Protein 4PK9 (pdb70)

Radius of gyration: 19.63 Å; Cα contacts (8 Å, |Δi|>4): 724; chains: 1; bounding box: 48×49×53 Å

Solvent-accessible surface area: 16557 Å² total; per-residue (Å²): 161,45,13,74,20,0,0,0,0,0,0,7,10,12,3,0,24,2,0,0,0,0,12,1,0,70,37,0,4,24,31,0,42,129,79,36,142,71,94,68,1,38,0,11,41,6,3,26,0,0,0,0,0,7,8,1,0,7,2,0,0,11,2,0,3,15,60,185,118,103,72,6,72,4,6,1,141,90,4,17,58,14,7,47,105,23,0,55,80,12,20,100,83,46,66,133,166,151,63,33,105,5,82,5,138,61,2,30,103,5,2,76,130,62,4,32,119,23,66,0,100,74,6,60,12,12,0,1,0,0,0,34,2,98,132,66,114,130,77,20,43,0,3,67,44,79,24,89,130,30,50,26,27,25,1,50,2,29,14,1,0,10,0,0,6,0,5,35,71,20,6,40,72,28,126,15,64,8,93,32,97,119,52,82,122,85,69,2,30,0,5,5,0,19,60,12,108,25,4,2,0,0,63,37,0,3,46,17,0,18,163,23,0,88,174,47,111,58,16,32,13,0,123,106,110,41,18,115,50,0,3,0,0,0,0,1,4,7,15,40,83,59,147,120,66,62,91,54,95,189,85,16,87,122,39,90,85,113,69,97,67,115,12,74,29,57,74,69,45,28,47,10,7,127,87,11,43,137,104,0,28,73,32,0,86,82,54,140,15,121,113,25,22,17,27,1,29,6,91,52,4,77,41,68,5,13,70,22,14,34,9,56,100,70,1,1,95,84,0,33,95,26,0,96,80,1,15,133,70,74,39,60,172,156,57,116,63,26,15,34,80,12,0,94,140,6,0,106,43,0,2,37,11,89,117,88,98,92,156

Nearest PDB structures (foldseek):
  4pka-assembly1_X  TM=1.002E+00  e=5.968E-61  Solanum cardiophyllum
  1oxw-assembly1_B  TM=9.969E-01  e=6.630E-61  Solanum cardiophyllum
  4kyi-assembly2_C  TM=3.422E-01  e=2.102E-05  Legionella pneumophila subsp. pneumophila str. Philadelphia 1
  5f23-assembly1_A-2  TM=4.004E-01  e=6.472E+00  Pseudomonas aeruginosa PAO1

Secondary structure (DSSP, 8-state):
--TT-EEEEEE---GGGGHHHHHHHHHHHHHHHHHTT-TT--GGGT-SEEEE-THHHHHHHHHHSB-TTSSBSS-GGGHHHHHHHHHHHHT-----SSS-SS-SHHHHHHHHHHHTT-BGGG-SSEEEEEEEETTTTEEEEE-STTTTT-GGG--BHHHHHHHHH--TTTS--EEEEEE-TTS-EEEEEEEEGGGGT-SS-HHHHHHHHHHHTTT-GGGGGGTTS-GGGEEEEEE-------GGG---HHHHTT--HHHHHHHHHHHHHHHHHHHHHHHHHHHHHHTT-GGGEEEE--S---GGGG-TT---HHHHHHHHHHHHHHHHSEEETTEEEEHHHHHHHHHHHHHHHHHHHH-

Foldseek 3Di:
DLQLFAEEEFEFAFALLSLQVLLVLLLLQVLLCVVVVHVLRAPLLQHQEQEYFAVSLLVLLQRFQQDPVLHRLDHSVCSLVCCLVQLCVQLPAPPDPDFARGARPSVLVVLCVSRPQDWQLSTSHWYWYWWAFPVVRGIDIATNVCCVVWVQSRHGSSQSNSQQNQAGNHYAWDWDWGATPVGDIDIGGTHHRVVNLPSFCQVVRVVVLQVCCVPPVSSVVCPVNLCLSYAYETEYSAAADDPVPDDDPVVCVPDDPVVCVVCVSNVSSVVSLVVVVVVVCVSCVVNVNNLSYQYQYHYHDDDPLSHSRPSDSVNSVVSSVSSVVSQCPASDPVGNQGVVNSSSVSSVSSSVNSVVNVD

InterPro domains:
  IPR002641 Patatin-like phospholipase domain [PF01734] (32-219)
  IPR002641 Patatin-like phospholipase domain [PS51635] (32-229)
  IPR016035 Acyl transferase/acyl hydrolase/lysophospholipase [SSF52151] (25-381)

Organism: Solanum cardiophyllum (NCBI:txid160510)

CATH classification: 3.40.1090.10

B-factor: mean 28.92, std 11.82, range [8.72, 113.65]

Structure (mmCIF, N/CA/C/O backbone):
data_4PK9
#
_entry.id   4PK9
#
_cell.length_a   53.316
_cell.length_b   53.316
_cell.length_c   244.947
_cell.angle_alpha   90.00
_cell.angle_beta   90.00
_cell.angle_gamma   90.00
#
_symmetry.space_group_name_H-M   'P 43 21 2'
#
loop_
_entity.id
_entity.type
_entity.pdbx_description
1 polymer Patatin-17
2 water water
#
loop_
_atom_site.group_PDB
_atom_site.id
_atom_site.type_symbol
_atom_site.label_atom_id
_atom_site.label_alt_id
_atom_site.label_comp_id
_atom_site.label_asym_id
_atom_site.label_entity_id
_atom_site.label_seq_id
_atom_site.pdbx_PDB_ins_code
_atom_site.Cartn_x
_atom_site.Cartn_y
_atom_site.Cartn_z
_atom_site.occupancy
_atom_site.B_iso_or_equiv
_atom_site.auth_seq_id
_atom_site.auth_comp_id
_atom_site.auth_asym_id
_atom_site.auth_atom_id
_atom_site.pdbx_PDB_model_num
ATOM 1 N N . GLN A 1 11 ? -38.442 2.193 -11.535 1.00 37.56 24 GLN A N 1
ATOM 2 C CA . GLN A 1 11 ? -38.282 2.290 -12.981 1.00 37.34 24 GLN A CA 1
ATOM 3 C C . GLN A 1 11 ? -37.144 3.240 -13.330 1.00 39.71 24 GLN A C 1
ATOM 4 O O . GLN A 1 11 ? -37.194 4.440 -13.014 1.00 38.77 24 GLN A O 1
ATOM 10 N N . LEU A 1 12 ? -36.134 2.695 -14.015 1.00 35.26 25 LEU A N 1
ATOM 11 C CA . LEU A 1 12 ? -34.966 3.444 -14.483 1.00 34.17 25 LEU A CA 1
ATOM 12 C C . LEU A 1 12 ? -35.384 4.499 -15.500 1.00 33.89 25 LEU A C 1
ATOM 13 O O . LEU A 1 12 ? -34.889 5.624 -15.452 1.00 31.37 25 LEU A O 1
ATOM 18 N N . GLY A 1 13 ? -36.280 4.109 -16.412 1.00 29.86 26 GLY A N 1
ATOM 19 C CA . GLY A 1 13 ? -36.782 4.941 -17.503 1.00 29.50 26 GLY A CA 1
ATOM 20 C C . GLY A 1 13 ? -37.281 6.315 -17.104 1.00 33.27 26 GLY A C 1
ATOM 21 O O . GLY A 1 13 ? -36.980 7.304 -17.780 1.00 32.27 26 GLY A O 1
ATOM 22 N N . GLU A 1 14 ? -38.022 6.390 -15.987 1.00 29.51 27 GLU A N 1
ATOM 23 C CA . GLU A 1 14 ? -38.586 7.653 -15.502 1.00 29.43 27 GLU A CA 1
ATOM 24 C C . GLU A 1 14 ? -37.587 8.491 -14.663 1.00 30.50 27 GLU A C 1
ATOM 25 O O . GLU A 1 14 ? -37.917 9.623 -14.302 1.00 29.91 27 GLU A O 1
ATOM 31 N N . MET A 1 15 ? -36.374 7.970 -14.385 1.00 24.83 28 MET A N 1
ATOM 32 C CA . MET A 1 15 ? -35.387 8.709 -13.586 1.00 24.10 28 MET A CA 1
ATOM 33 C C . MET A 1 15 ? -34.920 10.014 -14.272 1.00 24.81 28 MET A C 1
ATOM 34 O O . MET A 1 15 ? -34.898 10.093 -15.496 1.00 22.58 28 MET A O 1
ATOM 39 N N . VAL A 1 16 ? -34.619 11.049 -13.467 1.00 20.21 29 VAL A N 1
ATOM 40 C CA . VAL A 1 16 ? -34.135 12.346 -13.948 1.00 19.55 29 VAL A CA 1
ATOM 41 C C . VAL A 1 16 ? -32.589 12.361 -13.778 1.00 23.00 29 VAL A C 1
ATOM 42 O O . VAL A 1 16 ? -32.083 11.905 -12.758 1.00 23.26 29 VAL A O 1
ATOM 46 N N . THR A 1 17 ? -31.853 12.844 -14.788 1.00 18.29 30 THR A N 1
ATOM 47 C CA . THR A 1 17 ? -30.387 12.853 -14.733 1.00 17.26 30 THR A CA 1
ATOM 48 C C . THR A 1 17 ? -29.872 14.293 -14.698 1.00 20.45 30 THR A C 1
ATOM 49 O O . THR A 1 17 ? -30.273 15.123 -15.512 1.00 19.16 30 THR A O 1
ATOM 53 N N . VAL A 1 18 ? -28.969 14.568 -13.770 1.00 18.06 31 VAL A N 1
ATOM 54 C CA . VAL A 1 18 ? -28.419 15.906 -13.553 1.00 18.26 31 VAL A CA 1
ATOM 55 C C . VAL A 1 18 ? -26.896 15.822 -13.410 1.00 21.08 31 VAL A C 1
ATOM 56 O O . VAL A 1 18 ? -26.390 14.962 -12.680 1.00 19.82 31 VAL A O 1
ATOM 60 N N . LEU A 1 19 ? -26.189 16.700 -14.139 1.00 16.01 32 LEU A N 1
ATOM 61 C CA . LEU A 1 19 ? -24.742 16.873 -14.055 1.00 16.53 32 LEU A CA 1
ATOM 62 C C . LEU A 1 19 ? -24.492 18.267 -13.505 1.00 20.94 32 LEU A C 1
ATOM 63 O O . LEU A 1 19 ? -25.150 19.204 -13.948 1.00 20.19 32 LEU A O 1
ATOM 68 N N . SER A 1 20 ? -23.554 18.408 -12.551 1.00 18.24 33 SER A N 1
ATOM 69 C CA . SER A 1 20 ? -23.215 19.708 -11.970 1.00 17.93 33 SER A CA 1
ATOM 70 C C . SER A 1 20 ? -21.712 19.820 -11.832 1.00 20.21 33 SER A C 1
ATOM 71 O O . SER A 1 20 ? -21.058 18.880 -11.365 1.00 19.82 33 SER A O 1
ATOM 74 N N . ILE A 1 21 ? -21.153 20.961 -12.255 1.00 16.29 34 ILE A N 1
ATOM 75 C CA . ILE A 1 21 ? -19.694 21.148 -12.250 1.00 16.19 34 ILE A CA 1
ATOM 76 C C . ILE A 1 21 ? -19.334 22.401 -11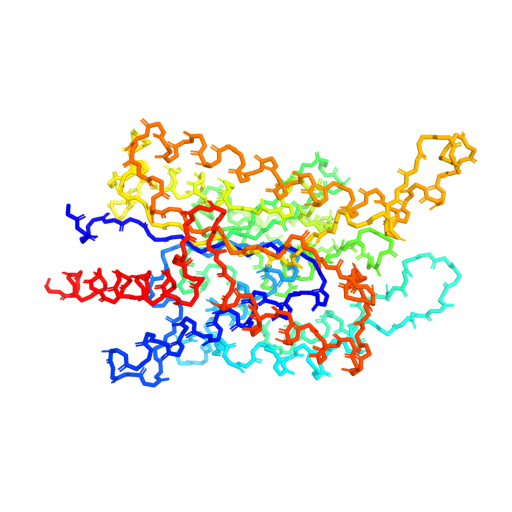.457 1.00 19.78 34 ILE A C 1
ATOM 77 O O . ILE A 1 21 ? -19.823 23.498 -11.746 1.00 18.28 34 ILE A O 1
ATOM 82 N N . ASP A 1 22 ? -18.467 22.230 -10.447 1.00 18.18 35 ASP A N 1
ATOM 83 C CA . ASP A 1 22 ? -18.002 23.322 -9.602 1.00 17.63 35 ASP A CA 1
ATOM 84 C C . ASP A 1 22 ? -17.153 24.359 -10.371 1.00 23.27 35 ASP A C 1
ATOM 85 O O . ASP A 1 22 ? -16.600 24.053 -11.435 1.00 22.38 35 ASP A O 1
ATOM 90 N N . GLY A 1 23 ? -17.043 25.557 -9.788 1.00 20.73 36 GLY A N 1
ATOM 91 C CA . GLY A 1 23 ? -16.167 26.628 -10.245 1.00 21.07 36 GLY A CA 1
ATOM 92 C C . GLY A 1 23 ? -14.763 26.348 -9.736 1.00 25.88 36 GLY A C 1
ATOM 93 O O . GLY A 1 23 ? -14.564 25.390 -8.979 1.00 23.60 36 GLY A O 1
ATOM 94 N N . GLY A 1 24 ? -13.778 27.136 -10.170 1.00 24.98 37 GLY A N 1
ATOM 95 C CA . GLY A 1 24 ? -12.395 26.937 -9.714 1.00 24.68 37 GLY A CA 1
ATOM 96 C C . GLY A 1 24 ? -11.274 27.304 -10.666 1.00 27.15 37 GLY A C 1
ATOM 97 O O . GLY A 1 24 ? -10.150 26.805 -10.519 1.00 25.99 37 GLY A O 1
ATOM 98 N N . GLY A 1 25 ? -11.573 28.188 -11.622 1.00 22.51 38 GLY A N 1
ATOM 99 C CA . GLY A 1 25 ? -10.613 28.687 -12.595 1.00 21.22 38 GLY A CA 1
ATOM 100 C C . GLY A 1 25 ? -9.964 27.598 -13.418 1.00 23.29 38 GLY A C 1
ATOM 101 O O . GLY A 1 25 ? -10.649 26.713 -13.940 1.00 21.28 38 GLY A O 1
ATOM 102 N N . ILE A 1 26 ? -8.618 27.601 -13.456 1.00 20.14 39 ILE A N 1
ATOM 103 C CA . ILE A 1 26 ? -7.838 26.637 -14.235 1.00 19.90 39 ILE A CA 1
ATOM 104 C C . ILE A 1 26 ? -8.017 25.207 -13.708 1.00 21.71 39 ILE A C 1
ATOM 105 O O . ILE A 1 26 ? -7.797 24.264 -14.471 1.00 20.03 39 ILE A O 1
ATOM 110 N N . ARG A 1 27 ? -8.432 25.041 -12.420 1.00 18.43 40 ARG A N 1
ATOM 111 C CA . ARG A 1 27 ? -8.669 23.716 -11.813 1.00 17.92 40 ARG A CA 1
ATOM 112 C C . ARG A 1 27 ? -9.864 23.002 -12.466 1.00 22.07 40 ARG A C 1
ATOM 113 O O . ARG A 1 27 ? -10.105 21.823 -12.182 1.00 20.58 40 ARG A O 1
ATOM 121 N N . GLY A 1 28 ? -10.541 23.697 -13.383 1.00 18.58 41 GLY A N 1
ATOM 122 C CA . GLY A 1 28 ? -11.597 23.125 -14.212 1.00 18.55 41 GLY A CA 1
ATOM 123 C C . GLY A 1 28 ? -11.052 21.969 -15.049 1.00 23.17 41 GLY A C 1
ATOM 124 O O . GLY A 1 28 ? -11.819 21.189 -15.612 1.00 23.04 41 GLY A O 1
ATOM 125 N N . ILE A 1 29 ? -9.706 21.819 -15.099 1.00 19.06 42 ILE A N 1
ATOM 126 C CA . ILE A 1 29 ? -9.036 20.691 -15.772 1.00 17.16 42 ILE A CA 1
ATOM 127 C C . ILE A 1 29 ? -9.421 19.373 -15.058 1.00 22.11 42 ILE A C 1
ATOM 128 O O . ILE A 1 29 ? -9.578 18.342 -15.719 1.00 22.07 42 ILE A O 1
ATOM 133 N N . ILE A 1 30 ? -9.572 19.413 -13.713 1.00 18.21 43 ILE A N 1
ATOM 134 C CA . ILE A 1 30 ? -9.903 18.210 -12.926 1.00 17.74 43 ILE A CA 1
ATOM 135 C C . ILE A 1 30 ? -11.296 17.645 -13.347 1.00 20.97 43 ILE A C 1
ATOM 136 O O . ILE A 1 30 ? -11.333 16.495 -13.798 1.00 20.62 43 ILE A O 1
ATOM 141 N N . PRO A 1 31 ? -12.428 18.397 -13.261 1.00 17.67 44 PRO A N 1
ATOM 142 C CA . PRO A 1 31 ? -13.712 17.809 -13.687 1.00 17.12 44 PRO A CA 1
ATOM 143 C C . PRO A 1 31 ? -13.748 17.511 -15.184 1.00 22.25 44 PRO A C 1
ATOM 144 O O . PRO A 1 31 ? -14.401 16.547 -15.573 1.00 22.29 44 PRO A O 1
ATOM 148 N N . ALA A 1 32 ? -13.009 18.280 -16.023 1.00 20.05 45 ALA A N 1
ATOM 149 C CA . ALA A 1 32 ? -12.953 17.997 -17.470 1.00 18.91 45 ALA A CA 1
ATOM 150 C C . ALA A 1 32 ? -12.298 16.637 -17.734 1.00 20.64 45 ALA A C 1
ATOM 151 O O . ALA A 1 32 ? -12.737 15.932 -18.637 1.00 20.39 45 ALA A O 1
ATOM 153 N N . THR A 1 33 ? -11.260 16.262 -16.941 1.00 18.49 46 THR A N 1
ATOM 154 C CA . THR A 1 33 ? -10.573 14.949 -17.036 1.00 18.57 46 THR A CA 1
ATOM 155 C C . THR A 1 33 ? -11.571 13.838 -16.667 1.00 21.82 46 THR A C 1
ATOM 156 O O . THR A 1 33 ? -11.618 12.805 -17.346 1.00 21.89 46 THR A O 1
ATOM 160 N N . ILE A 1 34 ? -12.411 14.081 -15.631 1.00 18.43 47 ILE A N 1
ATOM 161 C CA . ILE A 1 34 ? -13.430 13.128 -15.181 1.00 17.88 47 ILE A CA 1
ATOM 162 C C . ILE A 1 34 ? -14.478 12.932 -16.282 1.00 21.68 47 ILE A C 1
ATOM 163 O O . ILE A 1 34 ? -14.889 11.803 -16.537 1.00 21.92 47 ILE A O 1
ATOM 168 N N . LEU A 1 35 ? -14.925 14.044 -16.900 1.00 17.99 48 LEU A N 1
ATOM 169 C CA . LEU A 1 35 ? -15.939 14.053 -17.960 1.00 18.17 48 LEU A CA 1
ATOM 170 C C . LEU A 1 35 ? -15.398 13.443 -19.235 1.00 21.38 48 LEU A C 1
ATOM 171 O O . LEU A 1 35 ? -16.152 12.778 -19.947 1.00 20.36 48 LEU A O 1
ATOM 176 N N . GLU A 1 36 ? -14.076 13.582 -19.491 1.00 18.55 49 GLU A N 1
ATOM 177 C CA . GLU A 1 36 ? -13.438 12.899 -20.626 1.00 19.11 49 GLU A CA 1
ATOM 178 C C . GLU A 1 36 ? -13.571 11.380 -20.410 1.00 22.51 49 GLU A C 1
ATOM 179 O O . GLU A 1 36 ? -13.964 10.654 -21.322 1.00 21.24 49 GLU A O 1
ATOM 185 N N . PHE A 1 37 ? -13.288 10.912 -19.176 1.00 17.79 50 PHE A N 1
ATOM 186 C CA . PHE A 1 37 ? -13.392 9.489 -18.876 1.00 18.64 50 PHE A CA 1
ATOM 187 C C . PHE A 1 37 ? -14.860 8.995 -19.026 1.00 22.28 50 PHE A C 1
ATOM 188 O O . PHE A 1 37 ? -15.102 7.985 -19.691 1.00 21.73 50 PHE A O 1
ATOM 196 N N . LEU A 1 38 ? -15.823 9.717 -18.425 1.00 17.87 51 LEU A N 1
ATOM 197 C CA . LEU A 1 38 ? -17.240 9.342 -18.473 1.00 17.61 51 LEU A CA 1
ATOM 198 C C . LEU A 1 38 ? -17.777 9.297 -19.912 1.00 22.68 51 LEU A C 1
ATOM 199 O O . LEU A 1 38 ? -18.434 8.319 -20.274 1.00 23.24 51 LEU A O 1
ATOM 204 N N . GLU A 1 39 ? -17.517 10.348 -20.719 1.00 20.66 52 GLU A N 1
ATOM 205 C CA . GLU A 1 39 ? -18.007 10.419 -22.105 1.00 20.12 52 GLU A CA 1
ATOM 206 C C . GLU A 1 39 ? -17.380 9.323 -22.954 1.00 24.40 52 GLU A C 1
ATOM 207 O O . GLU A 1 39 ? -18.070 8.763 -23.807 1.00 24.66 52 GLU A O 1
ATOM 213 N N . GLY A 1 40 ? -16.113 8.999 -22.688 1.00 21.12 53 GLY A N 1
ATOM 214 C CA . GLY A 1 40 ? -15.420 7.896 -23.358 1.00 20.94 53 GLY A CA 1
ATOM 215 C C . GLY A 1 40 ? -16.104 6.573 -23.053 1.00 23.98 53 GLY A C 1
ATOM 216 O O . GLY A 1 40 ? -16.285 5.749 -23.944 1.00 23.56 53 GLY A O 1
ATOM 217 N N . GLN A 1 41 ? -16.506 6.358 -21.794 1.00 21.20 54 GLN A N 1
ATOM 218 C CA . GLN A 1 41 ? -17.223 5.129 -21.382 1.00 20.16 54 GLN A CA 1
ATOM 219 C C . GLN A 1 41 ? -18.575 4.997 -22.127 1.00 22.86 54 GLN A C 1
ATOM 220 O O . GLN A 1 41 ? -18.909 3.928 -22.656 1.00 21.19 54 GLN A O 1
ATOM 226 N N . LEU A 1 42 ? -19.320 6.093 -22.207 1.00 18.24 55 LEU A N 1
ATOM 227 C CA . LEU A 1 42 ? -20.617 6.123 -22.902 1.00 17.60 55 LEU A CA 1
ATOM 228 C C . LEU A 1 42 ? -20.433 5.846 -24.397 1.00 21.65 55 LEU A C 1
ATOM 229 O O . LEU A 1 42 ? -21.164 5.038 -24.961 1.00 22.14 55 LEU A O 1
ATOM 234 N N . GLN A 1 43 ? -19.405 6.448 -25.018 1.00 18.54 56 GLN A N 1
ATOM 235 C CA . GLN A 1 43 ? -19.113 6.208 -26.440 1.00 17.68 56 GLN A CA 1
ATOM 236 C C . GLN A 1 43 ? -18.815 4.732 -26.686 1.00 24.02 56 GLN A C 1
ATOM 237 O O . GLN A 1 43 ? -19.295 4.172 -27.673 1.00 24.19 56 GLN A O 1
ATOM 243 N N . GLU A 1 44 ? -18.028 4.104 -25.789 1.00 22.13 57 GLU A N 1
ATOM 244 C CA . GLU A 1 44 ? -17.635 2.685 -25.900 1.00 23.40 57 GLU A CA 1
ATOM 245 C C . GLU A 1 44 ? -18.825 1.742 -25.746 1.00 27.66 57 GLU A C 1
ATOM 246 O O . GLU A 1 44 ? -18.984 0.813 -26.545 1.00 27.30 57 GLU A O 1
ATOM 252 N N . MET A 1 45 ? -19.622 1.941 -24.682 1.00 24.41 58 MET A N 1
ATOM 253 C CA . MET A 1 45 ? -20.784 1.105 -24.363 1.00 26.03 58 MET A CA 1
ATOM 254 C C . MET A 1 45 ? -21.881 1.156 -25.414 1.00 27.54 58 MET A C 1
ATOM 255 O O . MET A 1 45 ? -22.527 0.145 -25.640 1.00 27.25 58 MET A O 1
ATOM 260 N N . ASP A 1 46 ? -22.157 2.348 -25.974 1.00 22.51 59 ASP A N 1
ATOM 261 C CA . ASP A 1 46 ? -23.251 2.552 -26.924 1.00 21.73 59 ASP A CA 1
ATOM 262 C C . ASP A 1 46 ? -22.819 2.464 -28.377 1.00 25.84 59 ASP A C 1
ATOM 263 O O . ASP A 1 46 ? -23.642 2.728 -29.259 1.00 25.95 59 ASP A O 1
ATOM 268 N N . ASN A 1 47 ? -21.545 2.085 -28.641 1.00 22.68 60 ASN A N 1
ATOM 269 C CA . ASN A 1 47 ? -21.022 1.928 -30.011 1.00 23.18 60 ASN A CA 1
ATOM 270 C C . ASN A 1 47 ? -21.332 3.170 -30.852 1.00 26.01 60 ASN A C 1
ATOM 271 O O . ASN A 1 47 ? -21.832 3.079 -31.978 1.00 25.43 60 ASN A O 1
ATOM 276 N N . ASN A 1 48 ? -21.062 4.332 -30.270 1.00 21.43 61 ASN A N 1
ATOM 277 C CA . ASN A 1 48 ? -21.313 5.609 -30.906 1.00 21.61 61 ASN A CA 1
ATOM 278 C C . ASN A 1 48 ? -20.194 6.572 -30.509 1.00 25.60 61 ASN A C 1
ATOM 279 O O . ASN A 1 48 ? -20.214 7.116 -29.409 1.00 23.48 61 ASN A O 1
ATOM 284 N N . ALA A 1 49 ? -19.212 6.772 -31.403 1.00 22.54 62 ALA A N 1
ATOM 285 C CA . ALA A 1 49 ? -18.075 7.663 -31.141 1.00 22.84 62 ALA A CA 1
ATOM 286 C C . ALA A 1 49 ? -18.521 9.137 -31.031 1.00 28.36 62 ALA A C 1
ATOM 287 O O . ALA A 1 49 ? -17.780 9.959 -30.488 1.00 28.42 62 ALA A O 1
ATOM 289 N N . ASP A 1 50 ? -19.748 9.450 -31.504 1.00 24.75 63 ASP A N 1
ATOM 290 C CA . ASP A 1 50 ? -20.311 10.798 -31.447 1.00 24.45 63 ASP A CA 1
ATOM 291 C C . ASP A 1 50 ? -21.192 10.996 -30.199 1.00 28.05 63 ASP A C 1
ATOM 292 O O . ASP A 1 50 ? -21.742 12.083 -30.030 1.00 28.69 63 ASP A O 1
ATOM 297 N N . ALA A 1 51 ? -21.319 9.975 -29.329 1.00 22.13 64 ALA A N 1
ATOM 298 C CA . ALA A 1 51 ? -22.111 10.108 -28.097 1.00 22.04 64 ALA A CA 1
ATOM 299 C C . ALA A 1 51 ? -21.557 11.239 -27.237 1.00 24.27 64 ALA A C 1
ATOM 300 O O . ALA A 1 51 ? -20.337 11.390 -27.101 1.00 23.61 64 ALA A O 1
ATOM 302 N N . ARG A 1 52 ? -22.463 12.069 -26.716 1.00 19.25 65 ARG A N 1
ATOM 303 C CA . ARG A 1 52 ? -22.107 13.231 -25.912 1.00 18.08 65 ARG A CA 1
ATOM 304 C C . ARG A 1 52 ? -22.870 13.256 -24.602 1.00 21.33 65 ARG A C 1
ATOM 305 O O . ARG A 1 52 ? -24.013 12.806 -24.541 1.00 20.48 65 ARG A O 1
ATOM 313 N N . LEU A 1 53 ? -22.270 13.857 -23.572 1.00 17.29 66 LEU A N 1
ATOM 314 C CA . LEU A 1 53 ? -22.861 14.014 -22.242 1.00 17.14 66 LEU A CA 1
ATOM 315 C C . LEU A 1 53 ? -24.288 14.596 -22.305 1.00 21.20 66 LEU A C 1
ATOM 316 O O . LEU A 1 53 ? -25.183 14.111 -21.610 1.00 20.59 66 LEU A O 1
ATOM 321 N N . ALA A 1 54 ? -24.518 15.578 -23.204 1.00 20.04 67 ALA A N 1
ATOM 322 C CA . ALA A 1 54 ? -25.828 16.227 -23.387 1.00 20.69 67 ALA A CA 1
ATOM 323 C C . ALA A 1 54 ? -26.895 15.239 -23.937 1.00 24.89 67 ALA A C 1
ATOM 324 O O . ALA A 1 54 ? -28.093 15.510 -23.830 1.00 25.99 67 ALA A O 1
ATOM 326 N N . ASP A 1 55 ? -26.479 14.092 -24.479 1.00 19.68 68 ASP A N 1
ATOM 327 C CA . ASP A 1 55 ? -27.457 13.104 -24.957 1.00 20.07 68 ASP A CA 1
ATOM 328 C C . ASP A 1 55 ? -28.027 12.272 -23.806 1.00 22.33 68 ASP A C 1
ATOM 329 O O . ASP A 1 55 ? -29.010 11.576 -24.010 1.00 21.27 68 ASP A O 1
ATOM 334 N N . TYR A 1 56 ? -27.384 12.318 -22.621 1.00 18.02 69 TYR A N 1
ATOM 335 C CA . TYR A 1 56 ? -27.731 11.498 -21.465 1.00 17.31 69 TYR A CA 1
ATOM 336 C C . TYR A 1 56 ? -28.197 12.282 -20.259 1.00 20.66 69 TYR A C 1
ATOM 337 O O . TYR A 1 56 ? -28.854 11.688 -19.401 1.00 18.61 69 TYR A O 1
ATOM 346 N N . PHE A 1 57 ? -27.813 13.581 -20.145 1.00 17.44 70 PHE A N 1
ATOM 347 C CA . PHE A 1 57 ? -28.178 14.396 -18.979 1.00 16.54 70 PHE A CA 1
ATOM 348 C C . PHE A 1 57 ? -29.312 15.377 -19.299 1.00 20.09 70 PHE A C 1
ATOM 349 O O . PHE A 1 57 ? -29.205 16.147 -20.246 1.00 18.56 70 PHE A O 1
ATOM 357 N N . ASP A 1 58 ? -30.383 15.351 -18.492 1.00 19.09 71 ASP A N 1
ATOM 358 C CA . ASP A 1 58 ? -31.545 16.255 -18.620 1.00 18.86 71 ASP A CA 1
ATOM 359 C C . ASP A 1 58 ? -31.203 17.661 -18.206 1.00 21.18 71 ASP A C 1
ATOM 360 O O . ASP A 1 58 ? -31.779 18.599 -18.741 1.00 20.39 71 ASP A O 1
ATOM 365 N N . VAL A 1 59 ? -30.320 17.800 -17.196 1.00 16.34 72 VAL A N 1
ATOM 366 C CA . VAL A 1 59 ? -29.871 19.076 -16.644 1.00 16.65 72 VAL A CA 1
ATOM 367 C C . VAL A 1 59 ? -28.343 19.091 -16.553 1.00 20.85 72 VAL A C 1
ATOM 368 O O . VAL A 1 59 ? -27.762 18.131 -16.039 1.00 21.06 72 VAL A O 1
ATOM 372 N N . ILE A 1 60 ? -27.702 20.196 -16.982 1.00 17.56 73 ILE A N 1
ATOM 373 C CA . ILE A 1 60 ? -26.246 20.390 -16.814 1.00 16.85 73 ILE A CA 1
ATOM 374 C C . ILE A 1 60 ? -26.065 21.734 -16.139 1.00 20.94 73 ILE A C 1
ATOM 375 O O . ILE A 1 60 ? -26.420 22.744 -16.732 1.00 19.34 73 ILE A O 1
ATOM 380 N N . GLY A 1 61 ? -25.535 21.735 -14.913 1.00 18.68 74 GLY A N 1
ATOM 381 C CA . GLY A 1 61 ? -25.295 22.965 -14.162 1.00 18.28 74 GLY A CA 1
ATOM 382 C C . GLY A 1 61 ? -23.821 23.240 -13.953 1.00 21.18 74 GLY A C 1
ATOM 383 O O . GLY A 1 61 ? -23.024 22.314 -13.834 1.00 19.16 74 GLY A O 1
ATOM 384 N N . GLY A 1 62 ? -23.460 24.514 -13.900 1.00 19.73 75 GLY A N 1
ATOM 385 C CA . GLY A 1 62 ? -22.072 24.902 -13.714 1.00 19.48 75 GLY A CA 1
ATOM 386 C C . GLY A 1 62 ? -21.922 26.334 -13.266 1.00 22.81 75 GLY A C 1
ATOM 387 O O . GLY A 1 62 ? -22.741 27.194 -13.607 1.00 21.78 75 GLY A O 1
ATOM 388 N N . THR A 1 63 ? -20.881 26.583 -12.472 1.00 18.54 76 THR A N 1
ATOM 389 C CA . THR A 1 63 ? -20.541 27.923 -11.991 1.00 17.96 76 THR A CA 1
ATOM 390 C C . THR A 1 63 ? -19.120 28.194 -12.453 1.00 22.25 76 THR A C 1
ATOM 391 O O . THR A 1 63 ? -18.275 27.293 -12.357 1.00 19.91 76 THR A O 1
ATOM 395 N N . SER A 1 64 ? -18.846 29.427 -12.937 1.00 19.88 77 SER A N 1
ATOM 396 C CA . SER A 1 64 ? -17.509 29.860 -13.356 1.00 19.70 77 SER A CA 1
ATOM 397 C C . SER A 1 64 ? -16.974 28.903 -14.423 1.00 22.34 77 SER A C 1
ATOM 398 O O . SER A 1 64 ? -17.697 28.677 -15.393 1.00 20.36 77 SER A O 1
ATOM 401 N N . THR A 1 65 ? -15.753 28.324 -14.276 1.00 21.60 78 THR A N 1
ATOM 402 C CA . THR A 1 65 ? -15.239 27.419 -15.318 1.00 21.50 78 THR A CA 1
ATOM 403 C C . THR A 1 65 ? -16.137 26.200 -15.531 1.00 23.19 78 THR A C 1
ATOM 404 O O . THR A 1 65 ? -16.163 25.680 -16.652 1.00 22.78 78 THR A O 1
ATOM 408 N N . GLY A 1 66 ? -16.902 25.813 -14.507 1.00 19.61 79 GLY A N 1
ATOM 409 C CA . GLY A 1 66 ? -17.904 24.751 -14.622 1.00 19.64 79 GLY A CA 1
ATOM 410 C C . GLY A 1 66 ? -19.058 25.191 -15.519 1.00 22.45 79 GLY A C 1
ATOM 411 O O . GLY A 1 66 ? -19.643 24.378 -16.238 1.00 22.32 79 GLY A O 1
ATOM 412 N N . GLY A 1 67 ? -19.384 26.487 -15.476 1.00 18.59 80 GLY A N 1
ATOM 413 C CA . GLY A 1 67 ? -20.408 27.106 -16.330 1.00 18.04 80 GLY A CA 1
ATOM 414 C C . GLY A 1 67 ? -19.888 27.254 -17.752 1.00 21.15 80 GLY A C 1
ATOM 415 O O . GLY A 1 67 ? -20.629 27.038 -18.706 1.00 20.94 80 GLY A O 1
ATOM 416 N N . LEU A 1 68 ? -18.587 27.569 -17.904 1.00 20.26 81 LEU A N 1
ATOM 417 C CA . LEU A 1 68 ? -17.908 27.625 -19.215 1.00 21.29 81 LEU A CA 1
ATOM 418 C C . LEU A 1 68 ? -17.985 26.249 -19.871 1.00 22.37 81 LEU A C 1
ATOM 419 O O . LEU A 1 68 ? -18.383 26.123 -21.029 1.00 22.63 81 LEU A O 1
ATOM 424 N N . LEU A 1 69 ? -17.671 25.207 -19.095 1.00 20.34 82 LEU A N 1
ATOM 425 C CA . LEU A 1 69 ? -17.725 23.809 -19.550 1.00 21.12 82 LEU A CA 1
ATOM 426 C C . LEU A 1 69 ? -19.169 23.456 -19.980 1.00 23.79 82 LEU A C 1
ATOM 427 O O . LEU A 1 69 ? -19.357 22.977 -21.098 1.00 24.55 82 LEU A O 1
ATOM 432 N N . THR A 1 70 ? -20.173 23.772 -19.143 1.00 20.21 83 THR A N 1
ATOM 433 C CA . THR A 1 70 ? -21.605 23.576 -19.427 1.00 18.97 83 THR A CA 1
ATOM 434 C C . THR A 1 70 ? -21.964 24.170 -20.801 1.00 21.32 83 THR A C 1
ATOM 435 O O . THR A 1 70 ? -22.540 23.479 -21.635 1.00 19.32 83 THR A O 1
ATOM 439 N N . ALA A 1 71 ? -21.571 25.425 -21.046 1.00 20.25 84 ALA A N 1
ATOM 440 C CA . ALA A 1 71 ? -21.817 26.114 -22.308 1.00 20.59 84 ALA A CA 1
ATOM 441 C C . ALA A 1 71 ? -21.205 25.383 -23.490 1.00 24.71 84 ALA A C 1
ATOM 442 O O . ALA A 1 71 ? -21.856 25.287 -24.517 1.00 22.91 84 ALA A O 1
ATOM 444 N N . MET A 1 72 ? -19.967 24.879 -23.353 1.00 23.87 85 MET A N 1
ATOM 445 C CA . MET A 1 72 ? -19.254 24.199 -24.434 1.00 25.91 85 MET A CA 1
ATOM 446 C C . MET A 1 72 ? -19.887 22.860 -24.798 1.00 26.56 85 MET A C 1
ATOM 447 O O . MET A 1 72 ? -19.858 22.483 -25.962 1.00 26.14 85 MET A O 1
ATOM 452 N N . ILE A 1 73 ? -20.442 22.143 -23.812 1.00 20.97 86 ILE A N 1
ATOM 453 C CA . ILE A 1 73 ? -20.996 20.806 -24.046 1.00 20.50 86 ILE A CA 1
ATOM 454 C C . ILE A 1 73 ? -22.517 20.815 -24.253 1.00 24.07 86 ILE A C 1
ATOM 455 O O . ILE A 1 73 ? -23.068 19.773 -24.597 1.00 23.45 86 ILE A O 1
ATOM 460 N N . SER A 1 74 ? -23.183 21.979 -24.119 1.00 21.11 87 SER A N 1
ATOM 461 C CA . SER A 1 74 ? -24.645 22.049 -24.304 1.00 21.09 87 SER A CA 1
ATOM 462 C C . SER A 1 74 ? -25.060 22.973 -25.463 1.00 25.38 87 SER A C 1
ATOM 463 O O . SER A 1 74 ? -26.216 22.925 -25.894 1.00 24.90 87 SER A O 1
ATOM 466 N N . THR A 1 75 ? -24.129 23.810 -25.961 1.00 22.91 88 THR A N 1
ATOM 467 C CA . THR A 1 75 ? -24.377 24.735 -27.077 1.00 23.14 88 THR A CA 1
ATOM 468 C C . THR A 1 75 ? -24.322 23.964 -28.403 1.00 26.41 88 THR A C 1
ATOM 469 O O . THR A 1 75 ? -23.351 23.245 -28.651 1.00 24.53 88 THR A O 1
ATOM 473 N N . PRO A 1 76 ? -25.337 24.118 -29.284 1.00 24.63 89 PRO A N 1
ATOM 474 C CA . PRO A 1 76 ? -25.306 23.369 -30.548 1.00 25.28 89 PRO A CA 1
ATOM 475 C C . PRO A 1 76 ? -24.386 23.984 -31.584 1.00 31.21 89 PRO A C 1
ATOM 476 O O . PRO A 1 76 ? -24.237 25.205 -31.643 1.00 30.53 89 PRO A O 1
ATOM 480 N N . ASN A 1 77 ? -23.815 23.131 -32.433 1.00 29.50 90 ASN A N 1
ATOM 481 C CA . ASN A 1 77 ? -23.011 23.557 -33.578 1.00 30.17 90 ASN A CA 1
ATOM 482 C C . ASN A 1 77 ? -23.965 23.627 -34.786 1.00 37.40 90 ASN A C 1
ATOM 483 O O . ASN A 1 77 ? -25.185 23.534 -34.598 1.00 35.95 90 ASN A O 1
ATOM 488 N N . GLU A 1 78 ? -23.417 23.726 -36.013 1.00 37.96 91 GLU A N 1
ATOM 489 C CA . GLU A 1 78 ? -24.158 23.771 -37.289 1.00 38.99 91 GLU A CA 1
ATOM 490 C C . GLU A 1 78 ? -25.094 22.567 -37.454 1.00 43.78 91 GLU A C 1
ATOM 491 O O . GLU A 1 78 ? -26.161 22.696 -38.064 1.00 44.42 91 GLU A O 1
ATOM 497 N N . ASN A 1 79 ? -24.678 21.393 -36.926 1.00 39.34 92 ASN A N 1
ATOM 498 C CA . ASN A 1 79 ? -25.409 20.126 -37.046 1.00 38.60 92 ASN A CA 1
ATOM 499 C C . ASN A 1 79 ? -26.347 19.843 -35.872 1.00 39.36 92 ASN A C 1
ATOM 500 O O . ASN A 1 79 ? -26.848 18.722 -35.759 1.00 39.19 92 ASN A O 1
ATOM 505 N N . ASN A 1 80 ? -26.592 20.851 -35.009 1.00 32.86 93 ASN A N 1
ATOM 506 C CA . ASN A 1 80 ? -27.431 20.753 -33.808 1.00 30.78 93 ASN A CA 1
ATOM 507 C C . ASN A 1 80 ? -26.911 19.657 -32.858 1.00 31.13 93 ASN A C 1
ATOM 508 O O . ASN A 1 80 ? -27.691 18.989 -32.172 1.00 29.46 93 ASN A O 1
ATOM 513 N N . ARG A 1 81 ? -25.580 19.486 -32.836 1.00 25.52 94 ARG A N 1
ATOM 514 C CA . ARG A 1 81 ? -24.881 18.551 -31.958 1.00 24.43 94 ARG A CA 1
ATOM 515 C C . ARG A 1 81 ? -24.041 19.362 -30.979 1.00 26.28 94 ARG A C 1
ATOM 516 O O . ARG A 1 81 ? -23.715 20.495 -31.314 1.00 26.09 94 ARG A O 1
ATOM 524 N N . PRO A 1 82 ? -23.696 18.866 -29.765 1.00 23.27 95 PRO A N 1
ATOM 525 C CA . PRO A 1 82 ? -22.923 19.699 -28.818 1.00 23.01 95 PRO A CA 1
ATOM 526 C C . PRO A 1 82 ? -21.630 20.258 -29.423 1.00 28.12 95 PRO A C 1
ATOM 527 O O . PRO A 1 82 ? -20.950 19.558 -30.176 1.00 26.10 95 PRO A O 1
ATOM 531 N N . PHE A 1 83 ? -21.325 21.542 -29.130 1.00 25.83 96 PHE A N 1
ATOM 532 C CA . PHE A 1 83 ? -20.152 22.235 -29.682 1.00 26.37 96 PHE A CA 1
ATOM 533 C C . PHE A 1 83 ? -18.858 21.483 -29.407 1.00 28.80 96 PHE A C 1
ATOM 534 O O . PHE A 1 83 ? -18.059 21.281 -30.324 1.00 27.95 96 PHE A O 1
ATOM 542 N N . ALA A 1 84 ? -18.657 21.060 -28.151 1.00 23.41 97 ALA A N 1
ATOM 543 C CA . ALA A 1 84 ? -17.414 20.393 -27.778 1.00 22.67 97 ALA A CA 1
ATOM 544 C C . ALA A 1 84 ? -17.624 18.986 -27.252 1.00 26.03 97 ALA A C 1
ATOM 545 O O . ALA A 1 84 ? -18.552 18.742 -26.484 1.00 24.12 97 ALA A O 1
ATOM 547 N N . ALA A 1 85 ? -16.705 18.074 -27.616 1.00 23.33 98 ALA A N 1
ATOM 548 C CA . ALA A 1 85 ? -16.639 16.733 -27.040 1.00 23.02 98 ALA A CA 1
ATOM 549 C C . ALA A 1 85 ? -15.949 16.903 -25.688 1.00 25.63 98 ALA A C 1
ATOM 550 O O . ALA A 1 85 ? -15.171 17.845 -25.560 1.00 26.04 98 ALA A O 1
ATOM 552 N N . ALA A 1 86 ? -16.204 16.039 -24.687 1.00 21.52 99 ALA A N 1
ATOM 553 C CA . ALA A 1 86 ? -15.555 16.173 -23.364 1.00 21.38 99 ALA A CA 1
ATOM 554 C C . ALA A 1 86 ? -14.016 16.091 -23.461 1.00 24.31 99 ALA A C 1
ATOM 555 O O . ALA A 1 86 ? -13.333 16.793 -22.712 1.00 22.51 99 ALA A O 1
ATOM 557 N N . LYS A 1 87 ? -13.482 15.312 -24.434 1.00 21.70 100 LYS A N 1
ATOM 558 C CA . LYS A 1 87 ? -12.027 15.181 -24.648 1.00 21.78 100 LYS A CA 1
ATOM 559 C C . LYS A 1 87 ? -11.385 16.457 -25.248 1.00 24.38 100 LYS A C 1
ATOM 560 O O . LYS A 1 87 ? -10.164 16.522 -25.324 1.00 24.85 100 LYS A O 1
ATOM 566 N N . GLU A 1 88 ? -12.185 17.439 -25.685 1.00 21.74 101 GLU A N 1
ATOM 567 C CA . GLU A 1 88 ? -11.666 18.701 -26.248 1.00 21.60 101 GLU A CA 1
ATOM 568 C C . GLU A 1 88 ? -11.572 19.799 -25.176 1.00 25.15 101 GLU A C 1
ATOM 569 O O . GLU A 1 88 ? -11.006 20.857 -25.443 1.00 25.52 101 GLU A O 1
ATOM 575 N N . ILE A 1 89 ? -12.080 19.546 -23.958 1.00 20.56 102 ILE A N 1
ATOM 576 C CA . ILE A 1 89 ? -12.059 20.575 -22.907 1.00 19.39 102 ILE A CA 1
ATOM 577 C C . ILE A 1 89 ? -10.647 20.759 -22.314 1.00 21.97 102 ILE A C 1
ATOM 578 O O . ILE A 1 89 ? -10.221 21.902 -22.180 1.00 21.50 102 ILE A O 1
ATOM 583 N N . VAL A 1 90 ? -9.961 19.677 -21.901 1.00 19.38 103 VAL A N 1
ATOM 584 C CA . VAL A 1 90 ? -8.605 19.791 -21.331 1.00 20.50 103 VAL A CA 1
ATOM 585 C C . VAL A 1 90 ? -7.712 20.502 -22.395 1.00 26.25 103 VAL A C 1
ATOM 586 O O . VAL A 1 90 ? -7.147 21.546 -22.040 1.00 26.75 103 VAL A O 1
ATOM 590 N N . PRO A 1 91 ? -7.696 20.084 -23.706 1.00 22.53 104 PRO A N 1
ATOM 591 C CA . PRO A 1 91 ? -6.935 20.845 -24.717 1.00 21.93 104 PRO A CA 1
ATOM 592 C C . PRO A 1 91 ? -7.313 22.337 -24.766 1.00 25.21 104 PRO A C 1
ATOM 593 O O . PRO A 1 91 ? -6.419 23.166 -24.947 1.00 24.05 104 PRO A O 1
ATOM 597 N N . PHE A 1 92 ? -8.620 22.690 -24.606 1.00 22.78 105 PHE A N 1
ATOM 598 C CA . PHE A 1 92 ? -9.074 24.100 -24.583 1.00 22.87 105 PHE A CA 1
ATOM 599 C C . PHE A 1 92 ? -8.369 24.853 -23.455 1.00 25.55 105 PHE A C 1
ATOM 600 O O . PHE A 1 92 ? -7.917 25.980 -23.668 1.00 25.19 105 PHE A O 1
ATOM 608 N N . TYR A 1 93 ? -8.301 24.240 -22.249 1.00 23.08 106 TYR A N 1
ATOM 609 C CA . TYR A 1 93 ? -7.644 24.843 -21.075 1.00 23.46 106 TYR A CA 1
ATOM 610 C C . TYR A 1 93 ? -6.152 25.039 -21.315 1.00 27.30 106 TYR A C 1
ATOM 611 O O . TYR A 1 93 ? -5.625 26.092 -20.964 1.00 27.05 106 TYR A O 1
ATOM 620 N N . PHE A 1 94 ? -5.466 24.033 -21.896 1.00 22.43 107 PHE A N 1
ATOM 621 C CA . PHE A 1 94 ? -4.030 24.123 -22.202 1.00 21.92 107 PHE A CA 1
ATOM 622 C C . PHE A 1 94 ? -3.731 25.204 -23.260 1.00 26.48 107 PHE A C 1
ATOM 623 O O . PHE A 1 94 ? -2.751 25.938 -23.131 1.00 26.25 107 PHE A O 1
ATOM 631 N N . GLU A 1 95 ? -4.589 25.326 -24.275 1.00 23.46 108 GLU A N 1
ATOM 632 C CA . GLU A 1 95 ? -4.386 26.295 -25.350 1.00 23.83 108 GLU A CA 1
ATOM 633 C C . GLU A 1 95 ? -4.753 27.718 -24.943 1.00 26.22 108 GLU A C 1
ATOM 634 O O . GLU A 1 95 ? -4.009 28.634 -25.263 1.00 25.69 108 GLU A O 1
ATOM 640 N N . HIS A 1 96 ? -5.910 27.904 -24.276 1.00 22.02 109 HIS A N 1
ATOM 641 C CA . HIS A 1 96 ? -6.465 29.219 -23.953 1.00 21.24 109 HIS A CA 1
ATOM 642 C C . HIS A 1 96 ? -6.233 29.690 -22.503 1.00 22.64 109 HIS A C 1
ATOM 643 O O . HIS A 1 96 ? -6.159 30.900 -22.290 1.00 22.17 109 HIS A O 1
ATOM 650 N N . GLY A 1 97 ? -6.092 28.765 -21.548 1.00 18.90 110 GLY A N 1
ATOM 651 C CA . GLY A 1 97 ? -5.793 29.086 -20.147 1.00 19.05 110 GLY A CA 1
ATOM 652 C C . GLY A 1 97 ? -4.657 30.082 -19.942 1.00 24.20 110 GLY A C 1
ATOM 653 O O . GLY A 1 97 ? -4.866 31.092 -19.268 1.00 23.98 110 GLY A O 1
ATOM 654 N N . PRO A 1 98 ? -3.444 29.867 -20.534 1.00 22.71 111 PRO A N 1
ATOM 655 C CA . PRO A 1 98 ? -2.353 30.862 -20.390 1.00 23.18 111 PRO A CA 1
ATOM 656 C C . PRO A 1 98 ? -2.685 32.255 -20.913 1.00 26.72 111 PRO A C 1
ATOM 657 O O . PRO A 1 98 ? -2.083 33.217 -20.448 1.00 26.61 111 PRO A O 1
ATOM 661 N N . GLN A 1 99 ? -3.625 32.358 -21.876 1.00 22.16 112 GLN A N 1
ATOM 662 C CA . GLN A 1 99 ? -3.988 33.631 -22.502 1.00 22.64 112 GLN A CA 1
ATOM 663 C C . GLN A 1 99 ? -5.113 34.306 -21.725 1.00 26.24 112 GLN A C 1
ATOM 664 O O . GLN A 1 99 ? -5.088 35.528 -21.572 1.00 27.50 112 GLN A O 1
ATOM 670 N N . ILE A 1 100 ? -6.048 33.501 -21.169 1.00 20.21 113 ILE A N 1
ATOM 671 C CA . ILE A 1 100 ? -7.120 33.965 -20.285 1.00 20.52 113 ILE A CA 1
ATOM 672 C C . ILE A 1 100 ? -6.477 34.553 -19.025 1.00 25.38 113 ILE A C 1
ATOM 673 O O . ILE A 1 100 ? -6.802 35.679 -18.623 1.00 25.18 113 ILE A O 1
ATOM 678 N N . PHE A 1 101 ? -5.535 33.792 -18.431 1.00 21.53 114 PHE A N 1
ATOM 679 C CA . PHE A 1 101 ? -4.853 34.172 -17.209 1.00 21.93 114 PHE A CA 1
ATOM 680 C C . PHE A 1 101 ? -3.483 34.795 -17.495 1.00 27.89 114 PHE A C 1
ATOM 681 O O . PHE A 1 101 ? -2.475 34.393 -16.910 1.00 27.98 114 PHE A O 1
ATOM 689 N N . ASN A 1 102 ? -3.475 35.830 -18.352 1.00 25.26 115 ASN A N 1
ATOM 690 C CA . ASN A 1 102 ? -2.298 36.613 -18.700 1.00 26.14 115 ASN A CA 1
ATOM 691 C C . ASN A 1 102 ? -2.448 37.981 -17.987 1.00 30.33 115 ASN A C 1
ATOM 692 O O . ASN A 1 102 ? -3.357 38.731 -18.362 1.00 28.24 115 ASN A O 1
ATOM 697 N N . PRO A 1 103 ? -1.654 38.260 -16.909 1.00 27.94 116 PRO A N 1
ATOM 698 C CA . PRO A 1 103 ? -1.845 39.506 -16.130 1.00 28.54 116 PRO A CA 1
ATOM 699 C C . PRO A 1 103 ? -1.838 40.776 -16.974 1.00 32.77 116 PRO A C 1
ATOM 700 O O . PRO A 1 103 ? -0.986 40.909 -17.840 1.00 31.54 116 PRO A O 1
ATOM 704 N N . SER A 1 104 ? -2.787 41.692 -16.731 1.00 30.68 117 SER A N 1
ATOM 705 C CA . SER A 1 104 ? -2.841 42.960 -17.476 1.00 32.09 117 SER A CA 1
ATOM 706 C C . SER A 1 104 ? -1.731 43.926 -17.040 1.00 39.77 117 SER A C 1
ATOM 707 O O . SER A 1 104 ? -1.291 44.757 -17.839 1.00 39.81 117 SER A O 1
ATOM 710 N N . GLY A 1 105 ? -1.321 43.841 -15.774 1.00 38.41 118 GLY A N 1
ATOM 711 C CA . GLY A 1 105 ? -0.281 44.709 -15.234 1.00 40.30 118 GLY A CA 1
ATOM 712 C C . GLY A 1 105 ? -0.745 46.123 -14.936 1.00 47.64 118 GLY A C 1
ATOM 713 O O . GLY A 1 105 ? 0.069 46.966 -14.556 1.00 48.53 118 GLY A O 1
ATOM 714 N N . GLN A 1 106 ? -2.059 46.398 -15.106 1.00 45.55 119 GLN A N 1
ATOM 715 C CA . GLN A 1 106 ? -2.665 47.707 -14.833 1.00 45.77 119 GLN A CA 1
ATOM 716 C C . GLN A 1 106 ? -2.663 47.953 -13.329 1.00 49.20 119 GLN A C 1
ATOM 717 O O . GLN A 1 106 ? -2.860 47.011 -12.562 1.00 48.57 119 GLN A O 1
ATOM 723 N N . ILE A 1 107 ? -2.412 49.206 -12.910 1.00 45.92 120 ILE A N 1
ATOM 724 C CA . ILE A 1 107 ? -2.349 49.591 -11.496 1.00 45.97 120 ILE A CA 1
ATOM 725 C C . ILE A 1 107 ? -3.708 49.340 -10.833 1.00 47.22 120 ILE A C 1
ATOM 726 O O . ILE A 1 107 ? -3.796 48.593 -9.856 1.00 46.40 120 ILE A O 1
ATOM 731 N N . LEU A 1 108 ? -4.758 49.950 -11.384 1.00 42.32 121 LEU A N 1
ATOM 732 C CA . LEU A 1 108 ? -6.113 49.827 -10.866 1.00 40.94 121 LEU A CA 1
ATOM 733 C C . LEU A 1 108 ? -6.856 48.706 -11.580 1.00 42.00 121 LEU A C 1
ATOM 734 O O . LEU A 1 108 ? -6.512 48.339 -12.708 1.00 42.61 121 LEU A O 1
ATOM 739 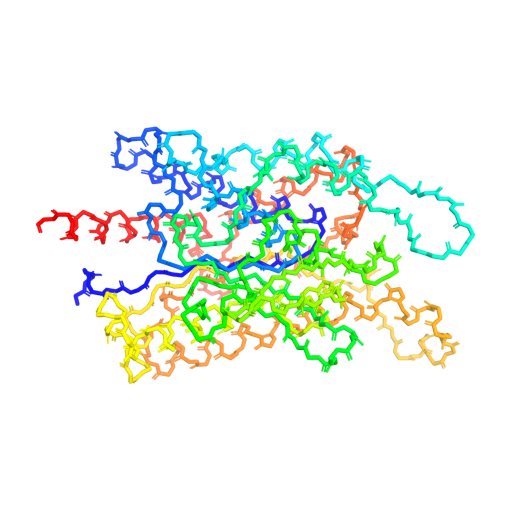N N . GLY A 1 109 ? -7.855 48.154 -10.905 1.00 34.19 122 GLY A N 1
ATOM 740 C CA . GLY A 1 109 ? -8.663 47.093 -11.476 1.00 31.36 122 GLY A CA 1
ATOM 741 C C . GLY A 1 109 ? -8.204 45.682 -11.176 1.00 29.31 122 GLY A C 1
ATOM 742 O O . GLY A 1 109 ? -7.310 45.459 -10.355 1.00 27.50 122 GLY A O 1
ATOM 743 N N . PRO A 1 110 ? -8.824 44.701 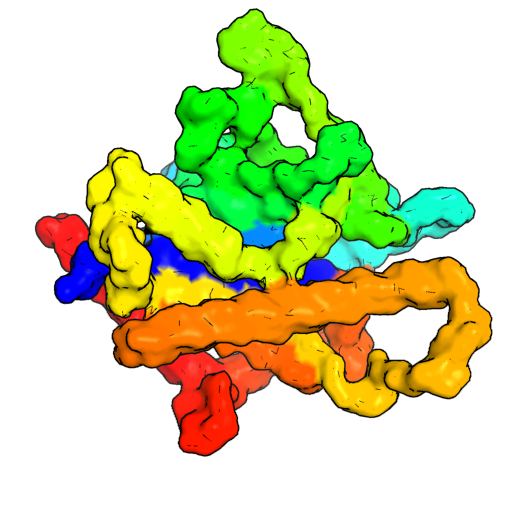-11.853 1.00 22.63 123 PRO A N 1
ATOM 744 C CA . PRO A 1 110 ? -8.516 43.294 -11.553 1.00 21.44 123 PRO A CA 1
ATOM 745 C C . PRO A 1 110 ? -7.170 42.822 -12.113 1.00 23.76 123 PRO A C 1
ATOM 746 O O . PRO A 1 110 ? -6.499 43.562 -12.826 1.00 23.06 123 PRO A O 1
ATOM 750 N N . LYS A 1 111 ? -6.774 41.578 -11.768 1.00 19.12 124 LYS A N 1
ATOM 751 C CA . LYS A 1 111 ? -5.499 40.995 -12.202 1.00 18.52 124 LYS A CA 1
ATOM 752 C C . LYS A 1 111 ? -5.491 40.788 -13.720 1.00 22.46 124 LYS A C 1
ATOM 753 O O . LYS A 1 111 ? -4.444 40.881 -14.346 1.00 22.42 124 LYS A O 1
ATOM 759 N N . TYR A 1 112 ? -6.658 40.479 -14.296 1.00 19.17 125 TYR A N 1
ATOM 760 C CA . TYR A 1 112 ? -6.815 40.201 -15.731 1.00 19.58 125 TYR A CA 1
ATOM 761 C C . TYR A 1 112 ? -7.849 41.163 -16.315 1.00 24.83 125 TYR A C 1
ATOM 762 O O . TYR A 1 112 ? -8.801 41.539 -15.624 1.00 23.55 125 TYR A O 1
ATOM 771 N N . ASP A 1 113 ? -7.659 41.594 -17.567 1.00 22.17 126 ASP A N 1
ATOM 772 C CA . ASP A 1 113 ? -8.597 42.560 -18.133 1.00 22.15 126 ASP A CA 1
ATOM 773 C C . ASP A 1 113 ? -9.845 41.860 -18.698 1.00 24.00 126 ASP A C 1
ATOM 774 O O . ASP A 1 113 ? -10.771 42.547 -19.108 1.00 23.92 126 ASP A O 1
ATOM 779 N N . GLY A 1 114 ? -9.834 40.521 -18.738 1.00 19.37 127 GLY A N 1
ATOM 780 C CA . GLY A 1 114 ? -10.935 39.713 -19.261 1.00 19.23 127 GLY A CA 1
ATOM 781 C C . GLY A 1 114 ? -11.154 39.779 -20.766 1.00 23.98 127 GLY A C 1
ATOM 782 O O . GLY A 1 114 ? -12.075 39.136 -21.271 1.00 23.39 127 GLY A O 1
ATOM 783 N N . LYS A 1 115 ? -10.330 40.561 -21.507 1.00 22.29 128 LYS A N 1
ATOM 784 C CA . LYS A 1 115 ? -10.468 40.679 -22.970 1.00 21.83 128 LYS A CA 1
ATOM 785 C C . LYS A 1 115 ? -10.279 39.321 -23.669 1.00 25.88 128 LYS A C 1
ATOM 786 O O . LYS A 1 115 ? -11.117 38.950 -24.495 1.00 25.68 128 LYS A O 1
ATOM 792 N N . TYR A 1 116 ? -9.193 38.585 -23.354 1.00 22.26 129 TYR A N 1
ATOM 793 C CA . TYR A 1 116 ? -8.988 37.291 -24.014 1.00 21.86 129 TYR A CA 1
ATOM 794 C C . TYR A 1 116 ? -10.147 36.334 -23.688 1.00 24.04 129 TYR A C 1
ATOM 795 O O . TYR A 1 116 ? -10.657 35.671 -24.596 1.00 24.02 129 TYR A O 1
ATOM 804 N N . LEU A 1 117 ? -10.555 36.258 -22.409 1.00 20.24 130 LEU A N 1
ATOM 805 C CA . LEU A 1 117 ? -11.655 35.397 -21.980 1.00 20.34 130 LEU A CA 1
ATOM 806 C C . LEU A 1 117 ? -12.928 35.697 -22.792 1.00 23.86 130 LEU A C 1
ATOM 807 O O . LEU A 1 117 ? -13.564 34.760 -23.260 1.00 22.60 130 LEU A O 1
ATOM 812 N N . MET A 1 118 ? -13.288 36.981 -22.983 1.00 21.88 131 MET A N 1
ATOM 813 C CA . MET A 1 118 ? -14.485 37.315 -23.775 1.00 21.76 131 MET A CA 1
ATOM 814 C C . MET A 1 118 ? -14.286 36.908 -25.249 1.00 23.92 131 MET A C 1
ATOM 815 O O . MET A 1 118 ? -15.171 36.289 -25.834 1.00 22.73 131 MET A O 1
ATOM 820 N N . GLN A 1 119 ? -13.121 37.247 -25.830 1.00 19.24 132 GLN A N 1
ATOM 821 C CA . GLN A 1 119 ? -12.831 36.954 -27.229 1.00 19.53 132 GLN A CA 1
ATOM 822 C C . GLN A 1 119 ? -12.917 35.464 -27.564 1.00 23.26 132 GLN A C 1
ATOM 823 O O . GLN A 1 119 ? -13.442 35.133 -28.618 1.00 23.68 132 GLN A O 1
ATOM 829 N N . VAL A 1 120 ? -12.389 34.574 -26.694 1.00 19.31 133 VAL A N 1
ATOM 830 C CA . VAL A 1 120 ? -12.421 33.128 -26.974 1.00 18.98 133 VAL A CA 1
ATOM 831 C C . VAL A 1 120 ? -13.861 32.584 -26.824 1.00 22.30 133 VAL A C 1
ATOM 832 O O . VAL A 1 120 ? -14.279 31.744 -27.617 1.00 20.27 133 VAL A O 1
ATOM 836 N N . LEU A 1 121 ? -14.618 33.115 -25.869 1.00 20.63 134 LEU A N 1
ATOM 837 C CA . LEU A 1 121 ? -16.007 32.704 -25.661 1.00 19.86 134 LEU A CA 1
ATOM 838 C C . LEU A 1 121 ? -16.852 33.099 -26.870 1.00 22.91 134 LEU A C 1
ATOM 839 O O . LEU A 1 121 ? -17.555 32.239 -27.408 1.00 22.19 134 LEU A O 1
ATOM 844 N N . GLN A 1 122 ? -16.677 34.344 -27.377 1.00 19.75 135 GLN A N 1
ATOM 845 C CA . GLN A 1 122 ? -17.343 34.840 -28.584 1.00 20.03 135 GLN A CA 1
ATOM 846 C C . GLN A 1 122 ? -16.976 34.001 -29.819 1.00 26.15 135 GLN A C 1
ATOM 847 O O . GLN A 1 122 ? -17.852 33.679 -30.615 1.00 25.73 135 GLN A O 1
ATOM 853 N N . GLU A 1 123 ? -15.685 33.660 -29.989 1.00 26.47 136 GLU A N 1
ATOM 854 C CA . GLU A 1 123 ? -15.209 32.850 -31.118 1.00 27.00 136 GLU A CA 1
ATOM 855 C C . GLU A 1 123 ? -15.826 31.439 -31.101 1.00 30.21 136 GLU A C 1
ATOM 856 O O . GLU A 1 123 ? -16.267 30.946 -32.140 1.00 31.23 136 GLU A O 1
ATOM 862 N N . LYS A 1 124 ? -15.813 30.784 -29.942 1.00 26.42 137 LYS A N 1
ATOM 863 C CA . LYS A 1 124 ? -16.298 29.411 -29.800 1.00 26.55 137 LYS A CA 1
ATOM 864 C C . LYS A 1 124 ? -17.838 29.312 -29.796 1.00 31.32 137 LYS A C 1
ATOM 865 O O . LYS A 1 124 ? -18.385 28.426 -30.450 1.00 32.26 137 LYS A O 1
ATOM 871 N N . LEU A 1 125 ? -18.533 30.217 -29.089 1.00 25.90 138 LEU A N 1
ATOM 872 C CA . LEU A 1 125 ? -19.992 30.133 -28.952 1.00 25.69 138 LEU A CA 1
ATOM 873 C C . LEU A 1 125 ? -20.798 30.887 -30.036 1.00 29.08 138 LEU A C 1
ATOM 874 O O . LEU A 1 125 ? -22.002 30.658 -30.148 1.00 28.08 138 LEU A O 1
ATOM 879 N N . GLY A 1 126 ? -20.161 31.774 -30.797 1.00 25.69 139 GLY A N 1
ATOM 880 C CA . GLY A 1 126 ? -20.854 32.550 -31.830 1.00 26.09 139 GLY A CA 1
ATOM 881 C C . GLY A 1 126 ? -21.972 33.408 -31.259 1.00 30.26 139 GLY A C 1
ATOM 882 O O . GLY A 1 126 ? -21.854 33.908 -30.134 1.00 29.98 139 GLY A O 1
ATOM 883 N N . GLU A 1 127 ? -23.099 33.499 -31.972 1.00 26.76 140 GLU A N 1
ATOM 884 C CA . GLU A 1 127 ? -24.259 34.288 -31.540 1.00 25.98 140 GLU A CA 1
ATOM 885 C C . GLU A 1 127 ? -25.332 33.419 -30.849 1.00 27.34 140 GLU A C 1
ATOM 886 O O . GLU A 1 127 ? -26.473 33.859 -30.678 1.00 24.96 140 GLU A O 1
ATOM 892 N N . THR A 1 128 ? -24.966 32.197 -30.419 1.00 22.61 141 THR A N 1
ATOM 893 C CA . THR A 1 128 ? -25.930 31.300 -29.770 1.00 21.02 141 THR A CA 1
ATOM 894 C C . THR A 1 128 ? -26.498 31.897 -28.495 1.00 24.64 141 THR A C 1
ATOM 895 O O . THR A 1 128 ? -25.805 32.635 -27.786 1.00 22.61 141 THR A O 1
ATOM 899 N N . ARG A 1 129 ? -27.764 31.559 -28.214 1.00 22.94 142 ARG A N 1
ATOM 900 C CA . ARG A 1 129 ? -28.527 32.009 -27.053 1.00 23.42 142 ARG A CA 1
ATOM 901 C C . ARG A 1 129 ? -28.932 30.811 -26.213 1.00 27.11 142 ARG A C 1
ATOM 902 O O . ARG A 1 129 ? -28.980 29.687 -26.725 1.00 25.47 142 ARG A O 1
ATOM 910 N N . VAL A 1 130 ? -29.223 31.050 -24.925 1.00 23.83 143 VAL A N 1
ATOM 911 C CA . VAL A 1 130 ? -29.576 29.990 -23.973 1.00 24.47 143 VAL A CA 1
ATOM 912 C C . VAL A 1 130 ? -30.793 29.162 -24.436 1.00 24.78 143 VAL A C 1
ATOM 913 O O . VAL A 1 130 ? -30.796 27.965 -24.178 1.00 23.39 143 VAL A O 1
ATOM 917 N N . HIS A 1 131 ? -31.757 29.7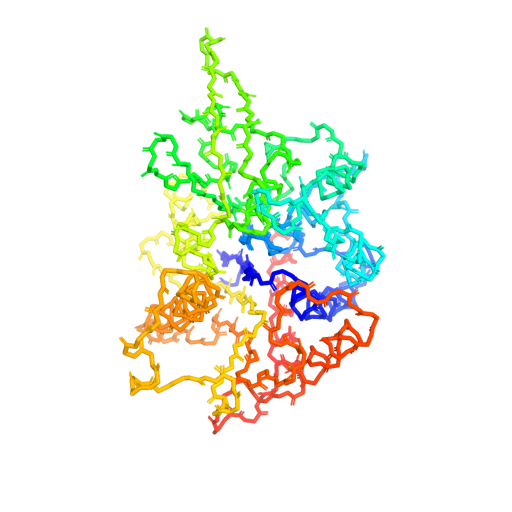38 -25.198 1.00 22.61 144 HIS A N 1
ATOM 918 C CA . HIS A 1 131 ? -32.934 28.976 -25.655 1.00 22.40 144 HIS A CA 1
ATOM 919 C C . HIS A 1 131 ? -32.564 27.835 -26.631 1.00 25.23 144 HIS A C 1
ATOM 920 O O . HIS A 1 131 ? -33.384 26.950 -26.875 1.00 25.04 144 HIS A O 1
ATOM 927 N N . GLN A 1 132 ? -31.364 27.887 -27.214 1.00 21.07 145 GLN A N 1
ATOM 928 C CA . GLN A 1 132 ? -30.893 26.893 -28.186 1.00 20.78 145 GLN A CA 1
ATOM 929 C C . GLN A 1 132 ? -30.164 25.727 -27.509 1.00 23.99 145 GLN A C 1
ATOM 930 O O . GLN A 1 132 ? -29.783 24.776 -28.199 1.00 22.02 145 GLN A O 1
ATOM 936 N N . ALA A 1 133 ? -29.947 25.795 -26.171 1.00 20.96 146 ALA A N 1
ATOM 937 C CA . ALA A 1 133 ? -29.219 24.747 -25.445 1.00 20.24 146 ALA A CA 1
ATOM 938 C C . ALA A 1 133 ? -29.848 23.368 -25.699 1.00 24.93 146 ALA A C 1
ATOM 939 O O . ALA A 1 133 ? -31.075 23.241 -25.745 1.00 25.27 146 ALA A O 1
ATOM 941 N N . LEU A 1 134 ? -29.002 22.354 -25.899 1.00 21.57 147 LEU A N 1
ATOM 942 C CA . LEU A 1 134 ? -29.446 20.994 -26.245 1.00 21.62 147 LEU A CA 1
ATOM 943 C C . LEU A 1 134 ? -30.049 20.237 -25.068 1.00 24.94 147 LEU A C 1
ATOM 944 O O . LEU A 1 134 ? -30.707 19.209 -25.267 1.00 25.90 147 LEU A O 1
ATOM 949 N N A THR A 1 135 ? -29.822 20.747 -23.844 0.50 20.80 148 THR A N 1
ATOM 950 N N B THR A 1 135 ? -29.887 20.763 -23.855 0.50 20.53 148 THR A N 1
ATOM 951 C CA A THR A 1 135 ? -30.354 20.234 -22.571 0.50 20.59 148 THR A CA 1
ATOM 952 C CA B THR A 1 135 ? -30.501 20.206 -22.650 0.50 20.13 148 THR A CA 1
ATOM 953 C C A THR A 1 135 ? -30.743 21.396 -21.689 0.50 24.06 148 THR A C 1
ATOM 954 C C B THR A 1 135 ? -30.734 21.373 -21.689 0.50 23.85 148 THR A C 1
ATOM 955 O O A THR A 1 135 ? -30.463 22.541 -22.046 0.50 23.70 148 THR A O 1
ATOM 956 O O B THR A 1 135 ? -30.413 22.509 -22.043 0.50 23.46 148 THR A O 1
ATOM 963 N N . GLU A 1 136 ? -31.316 21.112 -20.505 1.00 20.72 149 GLU A N 1
ATOM 964 C CA . GLU A 1 136 ? -31.575 22.158 -19.536 1.00 21.31 149 GLU A CA 1
ATOM 965 C C . GLU A 1 136 ? -30.231 22.558 -18.948 1.00 25.60 149 GLU A C 1
ATOM 966 O O . GLU A 1 136 ? -29.411 21.683 -18.660 1.00 26.31 149 GLU A O 1
ATOM 972 N N . VAL A 1 137 ? -29.947 23.854 -18.930 1.00 21.16 150 VAL A N 1
ATOM 973 C CA . VAL A 1 137 ? -28.679 24.344 -18.383 1.00 20.24 150 VAL A CA 1
ATOM 974 C C . VAL A 1 137 ? -28.983 25.211 -17.180 1.00 21.96 150 VAL A C 1
ATOM 975 O O . VAL A 1 137 ? -30.077 25.781 -17.095 1.00 21.51 150 VAL A O 1
ATOM 979 N N . VAL A 1 138 ? -28.034 25.275 -16.231 1.00 17.87 151 VAL A N 1
ATOM 980 C CA . VAL A 1 138 ? -28.155 26.047 -14.990 1.00 16.96 151 VAL A CA 1
ATOM 981 C C . VAL A 1 138 ? -26.828 26.754 -14.820 1.00 21.36 151 VAL A C 1
ATOM 982 O O . VAL A 1 138 ? -25.859 26.134 -14.390 1.00 20.21 151 VAL A O 1
ATOM 986 N N . ILE A 1 139 ? -26.753 28.030 -15.230 1.00 18.58 152 ILE A N 1
ATOM 987 C CA . ILE A 1 139 ? -25.490 28.765 -15.190 1.00 17.84 152 ILE A CA 1
ATOM 988 C C . ILE A 1 139 ? -25.702 29.999 -14.338 1.00 22.36 152 ILE A C 1
ATOM 989 O O . ILE A 1 139 ? -26.554 30.838 -14.637 1.00 21.95 152 ILE A O 1
ATOM 994 N N . SER A 1 140 ? -24.910 30.088 -13.275 1.00 19.51 153 SER A N 1
ATOM 995 C CA . SER A 1 140 ? -25.045 31.077 -12.212 1.00 18.79 153 SER A CA 1
ATOM 996 C C . SER A 1 140 ? -24.237 32.339 -12.377 1.00 21.80 153 SER A C 1
ATOM 997 O O . SER A 1 140 ? -23.159 32.327 -12.950 1.00 20.23 153 SER A O 1
ATOM 1000 N N . SER A 1 141 ? -24.729 33.408 -11.756 1.00 16.73 154 SER A N 1
ATOM 1001 C CA . SER A 1 141 ? -24.095 34.710 -11.684 1.00 17.32 154 SER A CA 1
ATOM 1002 C C . SER A 1 141 ? -24.752 35.494 -10.566 1.00 21.46 154 SER A C 1
ATOM 1003 O O . SER A 1 141 ? -25.802 35.079 -10.064 1.00 21.13 154 SER A O 1
ATOM 1006 N N . PHE A 1 142 ? -24.146 36.629 -10.196 1.00 18.80 155 PHE A N 1
ATOM 1007 C CA . PHE A 1 142 ? -24.680 37.551 -9.210 1.00 17.54 155 PHE A CA 1
ATOM 1008 C C . PHE A 1 142 ? -24.740 38.945 -9.858 1.00 21.21 155 PHE A C 1
ATOM 1009 O O . PHE A 1 142 ? -23.747 39.402 -10.425 1.00 19.61 155 PHE A O 1
ATOM 1017 N N . ASP A 1 143 ? -25.892 39.614 -9.770 1.00 18.58 156 ASP A N 1
ATOM 1018 C CA . ASP A 1 143 ? -26.025 40.949 -10.350 1.00 17.56 156 ASP A CA 1
ATOM 1019 C C . ASP A 1 143 ? -25.769 41.974 -9.267 1.00 20.59 156 ASP A C 1
ATOM 1020 O O . ASP A 1 143 ? -26.532 42.053 -8.314 1.00 20.60 156 ASP A O 1
ATOM 1025 N N . ILE A 1 144 ? -24.682 42.750 -9.408 1.00 17.88 157 ILE A N 1
ATOM 1026 C CA . ILE A 1 144 ? -24.252 43.763 -8.435 1.00 17.54 157 ILE A CA 1
ATOM 1027 C C . ILE A 1 144 ? -25.151 45.030 -8.478 1.00 21.62 157 ILE A C 1
ATOM 1028 O O . ILE A 1 144 ? -25.057 45.860 -7.568 1.00 20.09 157 ILE A O 1
ATOM 1033 N N . LYS A 1 145 ? -26.007 45.185 -9.525 1.00 18.79 158 LYS A N 1
ATOM 1034 C CA . LYS A 1 145 ? -26.933 46.326 -9.635 1.00 18.38 158 LYS A CA 1
ATOM 1035 C C . LYS A 1 145 ? -28.271 45.984 -8.962 1.00 22.36 158 LYS A C 1
ATOM 1036 O O . LYS A 1 145 ? -28.817 46.805 -8.225 1.00 19.91 158 LYS A O 1
ATOM 1042 N N . THR A 1 146 ? -28.803 44.791 -9.217 1.00 19.60 159 THR A N 1
ATOM 1043 C CA . THR A 1 146 ? -30.068 44.405 -8.586 1.00 19.58 159 THR A CA 1
ATOM 1044 C C . THR A 1 146 ? -29.798 43.816 -7.215 1.00 22.01 159 THR A C 1
ATOM 1045 O O . THR A 1 146 ? -30.735 43.631 -6.450 1.00 22.39 159 THR A O 1
ATOM 1049 N N . ASN A 1 147 ? -28.530 43.435 -6.939 1.00 18.12 160 ASN A N 1
ATOM 1050 C CA . ASN A 1 147 ? -28.074 42.838 -5.682 1.00 18.15 160 ASN A CA 1
ATOM 1051 C C . ASN A 1 147 ? -28.744 41.465 -5.465 1.00 22.38 160 ASN A C 1
ATOM 1052 O O . ASN A 1 147 ? -29.088 41.073 -4.339 1.00 22.20 160 ASN A O 1
ATOM 1057 N N . LYS A 1 148 ? -28.900 40.719 -6.566 1.00 19.03 161 LYS A N 1
ATOM 1058 C CA . LYS A 1 148 ? -29.526 39.397 -6.550 1.00 18.62 161 LYS A CA 1
ATOM 1059 C C . LYS A 1 148 ? -28.774 38.399 -7.406 1.00 21.92 161 LYS A C 1
ATOM 1060 O O . LYS A 1 148 ? -28.212 38.792 -8.433 1.00 21.00 161 LYS A O 1
ATOM 1066 N N . PRO A 1 149 ? -28.875 37.087 -7.074 1.00 18.87 162 PRO A N 1
ATOM 1067 C CA . PRO A 1 149 ? -28.358 36.058 -7.981 1.00 18.72 162 PRO A CA 1
ATOM 1068 C C . PRO A 1 149 ? -29.151 36.063 -9.283 1.00 23.78 162 PRO A C 1
ATOM 1069 O O . PRO A 1 149 ? -30.361 36.343 -9.266 1.00 22.61 162 PRO A O 1
ATOM 1073 N N . VAL A 1 150 ? -28.479 35.815 -10.403 1.00 19.44 163 VAL A N 1
ATOM 1074 C CA . VAL A 1 150 ? -29.145 35.730 -11.714 1.00 18.75 163 VAL A CA 1
ATOM 1075 C C . VAL A 1 150 ? -28.776 34.376 -12.267 1.00 20.28 163 VAL A C 1
ATOM 1076 O O . VAL A 1 150 ? -27.611 34.151 -12.599 1.00 17.93 163 VAL A O 1
ATOM 1080 N N . ILE A 1 151 ? -29.744 33.466 -12.328 1.00 16.69 164 ILE A N 1
ATOM 1081 C CA . ILE A 1 151 ? -29.488 32.103 -12.787 1.00 17.15 164 ILE A CA 1
ATOM 1082 C C . ILE A 1 151 ? -30.068 31.916 -14.186 1.00 22.18 164 ILE A C 1
ATOM 1083 O O . ILE A 1 151 ? -31.277 32.055 -14.378 1.00 21.67 164 ILE A O 1
ATOM 1088 N N . PHE A 1 152 ? -29.202 31.575 -15.143 1.00 19.65 165 PHE A N 1
ATOM 1089 C CA . PHE A 1 152 ? -29.595 31.364 -16.539 1.00 18.84 165 PHE A CA 1
ATOM 1090 C C . PHE A 1 152 ? -30.005 29.929 -16.757 1.00 22.07 165 PHE A C 1
ATOM 1091 O O . PHE A 1 152 ? -29.274 28.990 -16.407 1.00 19.50 165 PHE A O 1
ATOM 1099 N N . THR A 1 153 ? -31.202 29.770 -17.323 1.00 19.62 166 THR A N 1
ATOM 1100 C CA . THR A 1 153 ? -31.795 28.479 -17.654 1.00 21.49 166 THR A CA 1
ATOM 1101 C C . THR A 1 153 ? -32.726 28.631 -18.878 1.00 27.70 166 THR A C 1
ATOM 1102 O O . THR A 1 153 ? -32.985 29.756 -19.298 1.00 25.48 166 THR A O 1
ATOM 1106 N N . LYS A 1 154 ? -33.224 27.507 -19.428 1.00 26.07 167 LYS A N 1
ATOM 1107 C CA . LYS A 1 154 ? -34.232 27.498 -20.501 1.00 27.37 167 LYS A CA 1
ATOM 1108 C C . LYS A 1 154 ? -35.642 27.520 -19.912 1.00 34.28 167 LYS A C 1
ATOM 1109 O O . LYS A 1 154 ? -36.507 28.214 -20.441 1.00 35.05 167 LYS A O 1
ATOM 1115 N N . SER A 1 155 ? -35.885 26.745 -18.833 1.00 32.62 168 SER A N 1
ATOM 1116 C CA . SER A 1 155 ? -37.216 26.598 -18.211 1.00 33.77 168 SER A CA 1
ATOM 1117 C C . SER A 1 155 ? -37.863 27.913 -17.735 1.00 38.30 168 SER A C 1
ATOM 1118 O O . SER A 1 155 ? -39.094 27.992 -17.687 1.00 39.20 168 SER A O 1
ATOM 1121 N N . ASN A 1 156 ? -37.064 28.917 -17.362 1.00 34.21 169 ASN A N 1
ATOM 1122 C CA . ASN A 1 156 ? -37.610 30.185 -16.867 1.00 34.03 169 ASN A CA 1
ATOM 1123 C C . ASN A 1 156 ? -37.767 31.250 -17.977 1.00 35.55 169 ASN A C 1
ATOM 1124 O O . ASN A 1 156 ? -38.202 32.369 -17.686 1.00 34.69 169 ASN A O 1
ATOM 1129 N N . LEU A 1 157 ? -37.470 30.892 -19.237 1.00 31.46 170 LEU A N 1
ATOM 1130 C CA . LEU A 1 157 ? -37.601 31.806 -20.384 1.00 31.30 170 LEU A CA 1
ATOM 1131 C C . LEU A 1 157 ? -39.073 32.073 -20.773 1.00 37.49 170 LEU A C 1
ATOM 1132 O O . LEU A 1 157 ? -39.344 33.075 -21.437 1.00 37.04 170 LEU A O 1
ATOM 1137 N N . ALA A 1 158 ? -40.006 31.210 -20.357 1.00 36.05 171 ALA A N 1
ATOM 1138 C CA . ALA A 1 158 ? -41.433 31.398 -20.650 1.00 37.50 171 ALA A CA 1
ATOM 1139 C C . ALA A 1 158 ? -41.978 32.655 -19.951 1.00 42.44 171 ALA A C 1
ATOM 1140 O O . ALA A 1 158 ? -42.593 33.496 -20.606 1.00 42.94 171 ALA A O 1
ATOM 1142 N N . ASN A 1 159 ? -41.701 32.803 -18.644 1.00 39.18 172 ASN A N 1
ATOM 1143 C CA . ASN A 1 159 ? -42.158 33.939 -17.845 1.00 39.75 172 ASN A CA 1
ATOM 1144 C C . ASN A 1 159 ? -41.132 35.083 -17.839 1.00 43.90 172 ASN A C 1
ATOM 1145 O O . ASN A 1 159 ? -41.490 36.223 -17.511 1.00 44.64 172 ASN A O 1
ATOM 1150 N N . SER A 1 160 ? -39.868 34.788 -18.211 1.00 38.31 173 SER A N 1
ATOM 1151 C CA . SER A 1 160 ? -38.813 35.794 -18.251 1.00 37.38 173 SER A CA 1
ATOM 1152 C C . SER A 1 160 ? -38.004 35.725 -19.575 1.00 39.40 173 SER A C 1
ATOM 1153 O O . SER A 1 160 ? -36.834 35.321 -19.546 1.00 39.49 173 SER A O 1
ATOM 1156 N N . PRO A 1 161 ? -38.577 36.171 -20.731 1.00 33.64 174 PRO A N 1
ATOM 1157 C CA . PRO A 1 161 ? -37.823 36.122 -22.005 1.00 32.87 174 PRO A CA 1
ATOM 1158 C C . PRO A 1 161 ? -36.568 36.996 -22.049 1.00 34.62 174 PRO A C 1
ATOM 1159 O O . PRO A 1 161 ? -35.705 36.784 -22.897 1.00 33.39 174 PRO A O 1
ATOM 1163 N N . GLU A 1 162 ? -36.468 37.981 -21.150 1.00 31.16 175 GLU A N 1
ATOM 1164 C CA . GLU A 1 162 ? -35.307 38.878 -21.024 1.00 29.76 175 GLU A CA 1
ATOM 1165 C C . GLU A 1 162 ? -34.079 38.079 -20.607 1.00 29.76 175 GLU A C 1
ATOM 1166 O O . GLU A 1 162 ? -32.951 38.556 -20.728 1.00 29.09 175 GLU A O 1
ATOM 1172 N N . LEU A 1 163 ? -34.296 36.875 -20.076 1.00 24.81 176 LEU A N 1
ATOM 1173 C CA . LEU A 1 163 ? -33.199 36.041 -19.616 1.00 25.57 176 LEU A CA 1
ATOM 1174 C C . LEU A 1 163 ? -32.632 35.184 -20.752 1.00 26.24 176 LEU A C 1
ATOM 1175 O O . LEU A 1 163 ? -31.802 34.329 -20.482 1.00 24.65 176 LEU A O 1
ATOM 1180 N N . ASP A 1 164 ? -33.071 35.409 -22.012 1.00 22.50 177 ASP A N 1
ATOM 1181 C CA . ASP A 1 164 ? -32.561 34.674 -23.170 1.00 22.09 177 ASP A CA 1
ATOM 1182 C C . ASP A 1 164 ? -31.278 35.341 -23.698 1.00 25.49 177 ASP A C 1
ATOM 1183 O O . ASP A 1 164 ? -31.203 35.779 -24.856 1.00 24.08 177 ASP A O 1
ATOM 1188 N N . ALA A 1 165 ? -30.261 35.385 -22.846 1.00 21.75 178 ALA A N 1
ATOM 1189 C CA . ALA A 1 165 ? -29.003 36.036 -23.166 1.00 22.26 178 ALA A CA 1
ATOM 1190 C C . ALA A 1 165 ? -28.119 35.176 -24.064 1.00 26.04 178 ALA A C 1
ATOM 1191 O O . ALA A 1 165 ? -28.346 33.970 -24.213 1.00 24.45 178 ALA A O 1
ATOM 1193 N N . LYS A 1 166 ? -27.105 35.817 -24.675 1.00 22.48 179 LYS A N 1
ATOM 1194 C CA . LYS A 1 166 ? -26.109 35.166 -25.512 1.00 21.85 179 LYS A CA 1
ATOM 1195 C C . LYS A 1 166 ? -25.227 34.279 -24.628 1.00 23.45 179 LYS A C 1
ATOM 1196 O O . LYS A 1 166 ? -24.900 34.664 -23.502 1.00 21.41 179 LYS A O 1
ATOM 1202 N N . MET A 1 167 ? -24.845 33.097 -25.129 1.00 20.61 180 MET A N 1
ATOM 1203 C CA . MET A 1 167 ? -24.023 32.156 -24.351 1.00 19.63 180 MET A CA 1
ATOM 1204 C C . MET A 1 167 ? -22.675 32.763 -23.948 1.00 24.11 180 MET A C 1
ATOM 1205 O O . MET A 1 167 ? -22.206 32.466 -22.853 1.00 23.72 180 MET A O 1
ATOM 1210 N N . TYR A 1 168 ? -22.060 33.621 -24.787 1.00 20.69 181 TYR A N 1
ATOM 1211 C CA . TYR A 1 168 ? -20.773 34.184 -24.378 1.00 19.91 181 TYR A CA 1
ATOM 1212 C C . TYR A 1 168 ? -20.942 35.213 -23.235 1.00 21.60 181 TYR A C 1
ATOM 1213 O O . TYR A 1 168 ? -20.040 35.355 -22.409 1.00 22.03 181 TYR A O 1
ATOM 1222 N N . ASP A 1 169 ? -22.089 35.901 -23.172 1.00 19.21 182 ASP A N 1
ATOM 1223 C CA . ASP A 1 169 ? -22.356 36.893 -22.114 1.00 19.02 182 ASP A CA 1
ATOM 1224 C C . ASP A 1 169 ? -22.526 36.174 -20.768 1.00 23.27 182 ASP A C 1
ATOM 1225 O O . ASP A 1 169 ? -21.925 36.575 -19.763 1.00 23.01 182 ASP A O 1
ATOM 1230 N N . ILE A 1 170 ? -23.285 35.068 -20.784 1.00 19.94 183 ILE A N 1
ATOM 1231 C CA . ILE A 1 170 ? -23.546 34.194 -19.636 1.00 20.02 183 ILE A CA 1
ATOM 1232 C C . ILE A 1 170 ? -22.228 33.527 -19.198 1.00 21.84 183 ILE A C 1
ATOM 1233 O O . ILE A 1 170 ? -21.929 33.490 -17.998 1.00 18.97 183 ILE A O 1
ATOM 1238 N N . SER A 1 171 ? -21.463 32.982 -20.180 1.00 18.36 184 SER A N 1
ATOM 1239 C CA . SER A 1 171 ? -20.205 32.263 -19.918 1.00 17.97 184 SER A CA 1
ATOM 1240 C C . SER A 1 171 ? -19.148 33.182 -19.332 1.00 21.05 184 SER A C 1
ATOM 1241 O O . SER A 1 171 ? -18.481 32.785 -18.384 1.00 21.05 184 SER A O 1
ATOM 1244 N N . TYR A 1 172 ? -19.006 34.406 -19.856 1.00 18.28 185 TYR A N 1
ATOM 1245 C CA . TYR A 1 172 ? -18.035 35.345 -19.275 1.00 17.97 185 TYR A CA 1
ATOM 1246 C C . TYR A 1 172 ? -18.484 35.713 -17.838 1.00 20.79 185 TYR A C 1
ATOM 1247 O O . TYR A 1 172 ? -17.682 35.676 -16.913 1.00 21.06 185 TYR A O 1
ATOM 1256 N N . SER A 1 173 ? -19.754 36.080 -17.679 1.00 17.44 186 SER A N 1
ATOM 1257 C CA . SER A 1 173 ? -20.342 36.518 -16.409 1.00 17.70 186 SER A CA 1
ATOM 1258 C C . SER A 1 173 ? -20.184 35.497 -15.297 1.00 20.52 186 SER A C 1
ATOM 1259 O O . SER A 1 173 ? -19.776 35.866 -14.197 1.00 20.21 186 SER A O 1
ATOM 1262 N N . THR A 1 174 ? -20.469 34.208 -15.584 1.00 16.99 187 THR A N 1
ATOM 1263 C CA . THR A 1 174 ? -20.392 33.174 -14.547 1.00 17.62 187 THR A CA 1
ATOM 1264 C C . THR A 1 174 ? -18.957 33.028 -14.012 1.00 20.20 187 THR A C 1
ATOM 1265 O O . THR A 1 174 ? -18.802 32.659 -12.855 1.00 17.68 187 THR A O 1
ATOM 1269 N N . ALA A 1 175 ? -17.932 33.326 -14.850 1.00 19.21 188 ALA A N 1
ATOM 1270 C CA . ALA A 1 175 ? -16.506 33.210 -14.504 1.00 18.94 188 ALA A CA 1
ATOM 1271 C C . ALA A 1 175 ? -15.863 34.546 -14.086 1.00 22.78 188 ALA A C 1
ATOM 1272 O O . ALA A 1 175 ? -14.676 34.546 -13.727 1.00 20.84 188 ALA A O 1
ATOM 1274 N N . ALA A 1 176 ? -16.617 35.678 -14.143 1.00 18.94 189 ALA A N 1
ATOM 1275 C CA . ALA A 1 176 ? -16.050 36.999 -13.824 1.00 18.79 189 ALA A CA 1
ATOM 1276 C C . ALA A 1 176 ? -15.815 37.170 -12.314 1.00 22.29 189 ALA A C 1
ATOM 1277 O O . ALA A 1 176 ? -16.539 37.923 -11.646 1.00 21.81 189 ALA A O 1
ATOM 1279 N N . ALA A 1 177 ? -14.786 36.474 -11.775 1.00 19.29 190 ALA A N 1
ATOM 1280 C CA . ALA A 1 177 ? -14.478 36.532 -10.340 1.00 19.50 190 ALA A CA 1
ATOM 1281 C C . ALA A 1 177 ? -13.968 37.916 -9.907 1.00 22.76 190 ALA A C 1
ATOM 1282 O O . ALA A 1 177 ? -12.973 38.373 -10.463 1.00 23.11 190 ALA A O 1
ATOM 1284 N N . PRO A 1 178 ? -14.590 38.575 -8.887 1.00 20.34 191 PRO A N 1
ATOM 1285 C CA . PRO A 1 178 ? -14.083 39.889 -8.426 1.00 19.60 191 PRO A CA 1
ATOM 1286 C C . PRO A 1 178 ? -12.589 39.863 -8.081 1.00 22.86 191 PRO A C 1
ATOM 1287 O O . PRO A 1 178 ? -12.130 38.939 -7.408 1.00 22.08 191 PRO A O 1
ATOM 1291 N N . THR A 1 179 ? -11.844 40.894 -8.539 1.00 19.20 192 THR A N 1
ATOM 1292 C CA . THR A 1 179 ? -10.383 41.116 -8.413 1.00 19.25 192 THR A CA 1
ATOM 1293 C C . THR A 1 179 ? -9.599 40.299 -9.443 1.00 21.72 192 THR A C 1
ATOM 1294 O O . THR A 1 179 ? -8.408 40.552 -9.622 1.00 20.36 192 THR A O 1
ATOM 1298 N N . TYR A 1 180 ? -10.250 39.340 -10.124 1.00 21.13 193 TYR A N 1
ATOM 1299 C CA . TYR A 1 180 ? -9.598 38.534 -11.168 1.00 21.20 193 TYR A CA 1
ATOM 1300 C C . TYR A 1 180 ? -9.981 39.050 -12.534 1.00 23.60 193 TYR A C 1
ATOM 1301 O O . TYR A 1 180 ? -9.096 39.265 -13.362 1.00 23.23 193 TYR A O 1
ATOM 1310 N N . PHE A 1 181 ? -11.293 39.284 -12.760 1.00 17.97 194 PHE A N 1
ATOM 1311 C CA . PHE A 1 181 ? -11.818 39.805 -14.023 1.00 18.12 194 PHE A CA 1
ATOM 1312 C C . PHE A 1 181 ? -12.803 40.949 -13.773 1.00 23.00 194 PHE A C 1
ATOM 1313 O O . PHE A 1 181 ? -13.509 40.939 -12.744 1.00 20.45 194 PHE A O 1
ATOM 1321 N N . PRO A 1 182 ? -12.934 41.902 -14.730 1.00 20.52 195 PRO A N 1
ATOM 1322 C CA . PRO A 1 182 ? -13.910 42.968 -14.535 1.00 20.67 195 PRO A CA 1
ATOM 1323 C C . PRO A 1 182 ? -15.333 42.439 -14.655 1.00 23.41 195 PRO A C 1
ATOM 1324 O O . PRO A 1 182 ? -15.581 41.536 -15.467 1.00 21.58 195 PRO A O 1
ATOM 1328 N N . PRO A 1 183 ? -16.274 42.992 -13.849 1.00 19.98 196 PRO A N 1
ATOM 1329 C CA . PRO A 1 183 ? -17.700 42.617 -13.989 1.00 18.96 196 PRO A CA 1
ATOM 1330 C C . PRO A 1 183 ? -18.206 42.876 -15.411 1.00 22.11 196 PRO A C 1
ATOM 1331 O O . PRO A 1 183 ? -17.664 43.736 -16.120 1.00 21.14 196 PRO A O 1
ATOM 1335 N N . HIS A 1 184 ? -19.232 42.132 -15.836 1.00 19.19 197 HIS A N 1
ATOM 1336 C CA . HIS A 1 184 ? -19.726 42.247 -17.198 1.00 20.09 197 HIS A CA 1
ATOM 1337 C C . HIS A 1 184 ? -21.069 42.964 -17.280 1.00 24.97 197 HIS A C 1
ATOM 1338 O O . HIS A 1 184 ? -21.959 42.747 -16.456 1.00 23.57 197 HIS A O 1
ATOM 1345 N N . TYR A 1 185 ? -21.200 43.825 -18.292 1.00 22.14 198 TYR A N 1
ATOM 1346 C CA . TYR A 1 185 ? -22.440 44.536 -18.582 1.00 21.39 198 TYR A CA 1
ATOM 1347 C C . TYR A 1 185 ? -22.916 44.087 -19.945 1.00 25.08 198 TYR A C 1
ATOM 1348 O O . TYR A 1 185 ? -22.112 44.001 -20.875 1.00 24.49 198 TYR A O 1
ATOM 1357 N N . PHE A 1 186 ? -24.217 43.812 -20.069 1.00 18.89 199 PHE A N 1
ATOM 1358 C CA . PHE A 1 186 ? -24.831 43.482 -21.351 1.00 18.74 199 PHE A CA 1
ATOM 1359 C C . PHE A 1 186 ? -26.313 43.726 -21.229 1.00 24.52 199 PHE A C 1
ATOM 1360 O O . PHE A 1 186 ? -26.822 43.847 -20.112 1.00 23.93 199 PHE A O 1
ATOM 1368 N N . VAL A 1 187 ? -26.993 43.825 -22.368 1.00 22.77 200 VAL A N 1
ATOM 1369 C CA . VAL A 1 187 ? -28.423 44.111 -22.425 1.00 24.18 200 VAL A CA 1
ATOM 1370 C C . VAL A 1 187 ? -29.161 43.089 -23.282 1.00 29.41 200 VAL A C 1
ATOM 1371 O O . VAL A 1 187 ? -28.635 42.558 -24.266 1.00 28.60 200 VAL A O 1
ATOM 1375 N N . THR A 1 188 ? -30.418 42.881 -22.924 1.00 26.47 201 THR A N 1
ATOM 1376 C CA . THR A 1 188 ? -31.343 42.037 -23.660 1.00 27.26 201 THR A CA 1
ATOM 1377 C C . THR A 1 188 ? -32.640 42.850 -23.814 1.00 33.84 201 THR A C 1
ATOM 1378 O O . THR A 1 188 ? -32.695 43.998 -23.367 1.00 30.67 201 THR A O 1
ATOM 1382 N N . ASN A 1 189 ? -33.684 42.251 -24.400 1.00 35.90 202 ASN A N 1
ATOM 1383 C CA . ASN A 1 189 ? -34.978 42.907 -24.577 1.00 38.32 202 ASN A CA 1
ATOM 1384 C C . ASN A 1 189 ? -36.111 42.168 -23.842 1.00 46.72 202 ASN A C 1
ATOM 1385 O O . ASN A 1 189 ? -36.132 40.936 -23.815 1.00 45.92 202 ASN A O 1
ATOM 1390 N N . THR A 1 190 ? -37.058 42.930 -23.256 1.00 46.68 203 THR A N 1
ATOM 1391 C CA . THR A 1 190 ? -38.234 42.373 -22.562 1.00 47.60 203 THR A CA 1
ATOM 1392 C C . THR A 1 190 ? -39.317 42.034 -23.600 1.00 54.16 203 THR A C 1
ATOM 1393 O O . THR A 1 190 ? -39.152 42.361 -24.777 1.00 53.48 203 THR A O 1
ATOM 1397 N N . SER A 1 191 ? -40.436 41.414 -23.156 1.00 53.87 204 SER A N 1
ATOM 1398 C CA . SER A 1 191 ? -41.586 41.031 -23.995 1.00 55.02 204 SER A CA 1
ATOM 1399 C C . SER A 1 191 ? -42.186 42.212 -24.771 1.00 60.41 204 SER A C 1
ATOM 1400 O O . SER A 1 191 ? -42.655 42.013 -25.890 1.00 60.86 204 SER A O 1
ATOM 1403 N N . ASN A 1 192 ? -42.177 43.427 -24.177 1.00 57.33 205 ASN A N 1
ATOM 1404 C CA . ASN A 1 192 ? -42.744 44.632 -24.791 1.00 57.93 205 ASN A CA 1
ATOM 1405 C C . ASN A 1 192 ? -41.678 45.521 -25.471 1.00 60.57 205 ASN A C 1
ATOM 140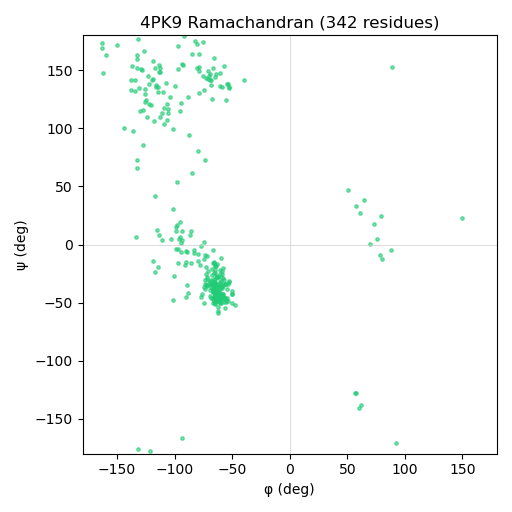6 O O . ASN A 1 192 ? -41.964 46.672 -25.815 1.00 60.61 205 ASN A O 1
ATOM 1411 N N . GLY A 1 193 ? -40.485 44.968 -25.691 1.00 55.46 206 GLY A N 1
ATOM 1412 C CA . GLY A 1 193 ? -39.393 45.661 -26.368 1.00 54.43 206 GLY A CA 1
ATOM 1413 C C . GLY A 1 193 ? -38.468 46.505 -25.509 1.00 55.94 206 GLY A C 1
ATOM 1414 O O . GLY A 1 193 ? -37.490 47.049 -26.031 1.00 56.32 206 GLY A O 1
ATOM 1415 N N . ASP A 1 194 ? -38.759 46.638 -24.196 1.00 48.88 207 ASP A N 1
ATOM 1416 C CA . ASP A 1 194 ? -37.918 47.420 -23.286 1.00 47.14 207 ASP A CA 1
ATOM 1417 C C . ASP A 1 194 ? -36.568 46.742 -23.062 1.00 45.95 207 ASP A C 1
ATOM 1418 O O . ASP A 1 194 ? -36.478 45.516 -23.064 1.00 43.02 207 ASP A O 1
ATOM 1423 N N . GLU A 1 195 ? -35.522 47.550 -22.869 1.00 40.52 208 GLU A N 1
ATOM 1424 C CA . GLU A 1 195 ? -34.172 47.057 -22.626 1.00 38.60 208 GLU A CA 1
ATOM 1425 C C . GLU A 1 195 ? -34.077 46.473 -21.209 1.00 37.76 208 GLU A C 1
ATOM 1426 O O . GLU A 1 195 ? -34.697 47.006 -20.289 1.00 37.02 208 GLU A O 1
ATOM 1432 N N . TYR A 1 196 ? -33.306 45.383 -21.039 1.00 31.46 209 TYR A N 1
ATOM 1433 C CA . TYR A 1 196 ? -33.092 44.740 -19.741 1.00 29.85 209 TYR A CA 1
ATOM 1434 C C . TYR A 1 196 ? -31.597 44.543 -19.554 1.00 30.08 209 TYR A C 1
ATOM 1435 O O . TYR A 1 196 ? -30.987 43.795 -20.317 1.00 29.11 209 TYR A O 1
ATOM 1444 N N . GLU A 1 197 ? -31.007 45.228 -18.568 1.00 23.64 210 GLU A N 1
ATOM 1445 C CA . GLU A 1 197 ? -29.563 45.195 -18.354 1.00 22.82 210 GLU A CA 1
ATOM 1446 C C . GLU A 1 197 ? -29.130 44.203 -17.288 1.00 24.63 210 GLU A C 1
ATOM 1447 O O . GLU A 1 197 ? -29.847 43.931 -16.314 1.00 22.88 210 GLU A O 1
ATOM 1453 N N . PHE A 1 198 ? -27.911 43.712 -17.469 1.00 20.54 211 PHE A N 1
ATOM 1454 C CA . PHE A 1 198 ? -27.229 42.801 -16.561 1.00 19.70 211 PHE A CA 1
ATOM 1455 C C . PHE A 1 198 ? -25.886 43.404 -16.195 1.00 22.58 211 PHE A C 1
ATOM 1456 O O . PHE A 1 198 ? -25.191 43.865 -17.088 1.00 21.34 211 PHE A O 1
ATOM 1464 N N . ASN A 1 199 ? -25.527 43.397 -14.897 1.00 19.50 212 ASN A N 1
ATOM 1465 C CA . ASN A 1 199 ? -24.264 43.883 -14.319 1.00 18.95 212 ASN A CA 1
ATOM 1466 C C . ASN A 1 199 ? -23.760 42.734 -13.490 1.00 21.53 212 ASN A C 1
ATOM 1467 O O . ASN A 1 199 ? -24.081 42.658 -12.306 1.00 22.76 212 ASN A O 1
ATOM 1472 N N . LEU A 1 200 ? -23.036 41.782 -14.117 1.00 16.66 213 LEU A N 1
ATOM 1473 C CA . LEU A 1 200 ? -22.771 40.502 -13.476 1.00 15.42 213 LEU A CA 1
ATOM 1474 C C . LEU A 1 200 ? -21.354 40.183 -13.078 1.00 18.93 213 LEU A C 1
ATOM 1475 O O . LEU A 1 200 ? -20.391 40.521 -13.769 1.00 17.17 213 LEU A O 1
ATOM 1480 N N . VAL A 1 201 ? -21.258 39.414 -11.989 1.00 17.87 214 VAL A N 1
ATOM 1481 C CA . VAL A 1 201 ? -20.002 38.855 -11.473 1.00 18.10 214 VAL A CA 1
ATOM 1482 C C . VAL A 1 201 ? -20.208 37.330 -11.315 1.00 20.77 214 VAL A C 1
ATOM 1483 O O . VAL A 1 201 ? -21.338 36.864 -11.368 1.00 19.36 214 VAL A O 1
ATOM 1487 N N . ASP A 1 202 ? -19.118 36.588 -11.126 1.00 17.49 215 ASP A N 1
ATOM 1488 C CA . ASP A 1 202 ? -19.025 35.125 -10.949 1.00 17.61 215 ASP A CA 1
ATOM 1489 C C . ASP A 1 202 ? -20.144 34.536 -10.082 1.00 22.14 215 ASP A C 1
ATOM 1490 O O . ASP A 1 202 ? -20.464 35.108 -9.041 1.00 21.90 215 ASP A O 1
ATOM 1495 N N . GLY A 1 203 ? -20.635 33.355 -10.464 1.00 19.22 216 GLY A N 1
ATOM 1496 C CA . GLY A 1 203 ? -21.670 32.630 -9.731 1.00 19.11 216 GLY A CA 1
ATOM 1497 C C . GLY A 1 203 ? -21.276 32.256 -8.309 1.00 21.49 216 GLY A C 1
ATOM 1498 O O . GLY A 1 203 ? -22.154 32.013 -7.477 1.00 21.15 216 GLY A O 1
ATOM 1499 N N . ALA A 1 204 ? -19.953 32.198 -8.011 1.00 17.66 217 ALA A N 1
ATOM 1500 C CA . ALA A 1 204 ? -19.462 31.909 -6.653 1.00 18.31 217 ALA A CA 1
ATOM 1501 C C . ALA A 1 204 ? -19.947 32.964 -5.680 1.00 22.67 217 ALA A C 1
ATOM 1502 O O . ALA A 1 204 ? -20.223 32.647 -4.524 1.00 21.82 217 ALA A O 1
ATOM 1504 N N . VAL A 1 205 ? -20.097 34.220 -6.157 1.00 20.20 218 VAL A N 1
ATOM 1505 C CA . VAL A 1 205 ? -20.573 35.331 -5.322 1.00 19.75 218 VAL A CA 1
ATOM 1506 C C . VAL A 1 205 ? -22.040 35.065 -4.920 1.00 24.29 218 VAL A C 1
ATOM 1507 O O . VAL A 1 205 ? -22.459 35.503 -3.848 1.00 23.54 218 VAL A O 1
ATOM 1511 N N . ALA A 1 206 ? -22.786 34.259 -5.729 1.00 20.85 219 ALA A N 1
ATOM 1512 C CA . ALA A 1 206 ? -24.171 33.917 -5.384 1.00 19.72 219 ALA A CA 1
ATOM 1513 C C . ALA A 1 206 ? -24.229 32.693 -4.433 1.00 24.77 219 ALA A C 1
ATOM 1514 O O . ALA A 1 206 ? -25.302 32.143 -4.213 1.00 24.68 219 ALA A O 1
ATOM 1516 N N . THR A 1 207 ? -23.069 32.279 -3.864 1.00 21.13 220 THR A N 1
ATOM 1517 C CA . THR A 1 207 ? -22.858 31.173 -2.900 1.00 21.60 220 THR A CA 1
ATOM 1518 C C . THR A 1 207 ? -22.984 29.806 -3.583 1.00 25.11 220 THR A C 1
ATOM 1519 O O . THR A 1 207 ? -23.127 28.798 -2.886 1.00 26.17 220 THR A O 1
ATOM 1523 N N . VAL A 1 208 ? -22.898 29.752 -4.927 1.00 18.95 221 VAL A N 1
ATOM 1524 C CA . VAL A 1 208 ? -23.058 28.467 -5.601 1.00 18.25 221 VAL A CA 1
ATOM 1525 C C . VAL A 1 208 ? -21.780 28.055 -6.361 1.00 22.02 221 VAL A C 1
ATOM 1526 O O . VAL A 1 208 ? -21.868 27.444 -7.441 1.00 20.92 221 VAL A O 1
ATOM 1530 N N . ALA A 1 209 ? -20.584 28.263 -5.746 1.00 18.44 222 ALA A N 1
ATOM 1531 C CA . ALA A 1 209 ? -19.345 27.732 -6.350 1.00 18.57 222 ALA A CA 1
ATOM 1532 C C . ALA A 1 209 ? -19.567 26.237 -6.609 1.00 21.29 222 ALA A C 1
ATOM 1533 O O . ALA A 1 209 ? -19.073 25.701 -7.597 1.00 20.08 222 ALA A O 1
ATOM 1535 N N . ASP A 1 210 ? -20.394 25.588 -5.745 1.00 16.82 223 ASP A N 1
ATOM 1536 C CA . ASP A 1 210 ? -20.859 24.210 -5.992 1.00 17.04 223 ASP A CA 1
ATOM 1537 C C . ASP A 1 210 ? -22.354 24.365 -6.330 1.00 21.00 223 ASP A C 1
ATOM 1538 O O . ASP A 1 210 ? -23.155 24.612 -5.434 1.00 20.80 223 ASP A O 1
ATOM 1543 N N . PRO A 1 211 ? -22.758 24.261 -7.620 1.00 19.68 224 PRO A N 1
ATOM 1544 C CA . PRO A 1 211 ? -24.171 24.522 -7.961 1.00 18.61 224 PRO A CA 1
ATOM 1545 C C . PRO A 1 211 ? -25.051 23.275 -8.023 1.00 20.59 224 PRO A C 1
ATOM 1546 O O . PRO A 1 211 ? -26.109 23.331 -8.652 1.00 21.31 224 PRO A O 1
ATOM 1550 N N . ALA A 1 212 ? -24.633 22.151 -7.405 1.00 17.38 225 ALA A N 1
ATOM 1551 C CA . ALA A 1 212 ? -25.384 20.886 -7.504 1.00 16.91 225 ALA A CA 1
ATOM 1552 C C . ALA A 1 212 ? -26.795 20.960 -6.889 1.00 20.72 225 ALA A C 1
ATOM 1553 O O . ALA A 1 212 ? -27.727 20.429 -7.486 1.00 19.60 225 ALA A O 1
ATOM 1555 N N . LEU A 1 213 ? -26.954 21.608 -5.720 1.00 18.05 226 LEU A N 1
ATOM 1556 C CA . LEU A 1 213 ? -28.281 21.736 -5.107 1.00 17.98 226 LEU A CA 1
ATOM 1557 C C . LEU A 1 213 ? -29.171 22.677 -5.918 1.00 21.01 226 LEU A C 1
ATOM 1558 O O . LEU A 1 213 ? -30.384 22.429 -6.051 1.00 20.50 226 LEU A O 1
ATOM 1563 N N . LEU A 1 214 ? -28.582 23.761 -6.436 1.00 18.84 227 LEU A N 1
ATOM 1564 C CA . LEU A 1 214 ? -29.301 24.685 -7.309 1.00 18.18 227 LEU A CA 1
ATOM 1565 C C . LEU A 1 214 ? -29.813 23.916 -8.535 1.00 21.64 227 LEU A C 1
ATOM 1566 O O . LEU A 1 214 ? -30.972 24.079 -8.918 1.00 18.41 227 LEU A O 1
ATOM 1571 N N . SER A 1 215 ? -28.946 23.057 -9.130 1.00 18.76 228 SER A N 1
ATOM 1572 C CA . SER A 1 215 ? -29.291 22.278 -10.324 1.00 17.50 228 SER A CA 1
ATOM 1573 C C . SER A 1 215 ? -30.462 21.337 -10.066 1.00 22.31 228 SER A C 1
ATOM 1574 O O . SER A 1 215 ? -31.409 21.317 -10.859 1.00 22.17 228 SER A O 1
ATOM 1577 N N . ILE A 1 216 ? -30.447 20.607 -8.936 1.00 19.77 229 ILE A N 1
ATOM 1578 C CA . ILE A 1 216 ? -31.548 19.691 -8.628 1.00 19.83 229 ILE A CA 1
ATOM 1579 C C . ILE A 1 216 ? -32.819 20.484 -8.242 1.00 22.21 229 ILE A C 1
ATOM 1580 O O . ILE A 1 216 ? -33.911 19.966 -8.445 1.00 21.90 229 ILE A O 1
ATOM 1585 N N . SER A 1 217 ? -32.681 21.725 -7.686 1.00 18.22 230 SER A N 1
ATOM 1586 C CA . SER A 1 217 ? -33.847 22.572 -7.382 1.00 18.64 230 SER A CA 1
ATOM 1587 C C . SER A 1 217 ? -34.539 23.009 -8.682 1.00 23.48 230 SER A C 1
ATOM 1588 O O . SER A 1 217 ? -35.768 23.015 -8.737 1.00 22.80 230 SER A O 1
ATOM 1591 N N . VAL A 1 218 ? -33.751 23.360 -9.727 1.00 20.75 231 VAL A N 1
ATOM 1592 C CA . VAL A 1 218 ? -34.274 23.767 -11.047 1.00 20.41 231 VAL A CA 1
ATOM 1593 C C . VAL A 1 218 ? -35.028 22.572 -11.641 1.00 23.85 231 VAL A C 1
ATOM 1594 O O . VAL A 1 218 ? -36.143 22.735 -12.137 1.00 22.55 231 VAL A O 1
ATOM 1598 N N . ALA A 1 219 ? -34.437 21.366 -11.536 1.00 21.98 232 ALA A N 1
ATOM 1599 C CA . ALA A 1 219 ? -35.051 20.118 -11.995 1.00 22.01 232 ALA A CA 1
ATOM 1600 C C . ALA A 1 219 ? -36.365 19.853 -11.246 1.00 26.39 232 ALA A C 1
ATOM 1601 O O . ALA A 1 219 ? -37.337 19.446 -11.883 1.00 26.73 232 ALA A O 1
ATOM 1603 N N . THR A 1 220 ? -36.400 20.104 -9.908 1.00 22.63 233 THR A N 1
ATOM 1604 C CA . THR A 1 220 ? -37.597 19.915 -9.059 1.00 23.18 233 THR A CA 1
ATOM 1605 C C . THR A 1 220 ? -38.696 20.911 -9.459 1.00 25.87 233 THR A C 1
ATOM 1606 O O . THR A 1 220 ? -39.868 20.542 -9.455 1.00 25.39 233 THR A O 1
ATOM 1610 N N . ARG A 1 221 ? -38.324 22.164 -9.791 1.00 23.36 234 ARG A N 1
ATOM 1611 C CA . ARG A 1 221 ? -39.284 23.177 -10.239 1.00 24.63 234 ARG A CA 1
ATOM 1612 C C . ARG A 1 221 ? -39.876 22.771 -11.612 1.00 29.47 234 ARG A C 1
ATOM 1613 O O . ARG A 1 221 ? -41.082 22.909 -11.825 1.00 26.84 234 ARG A O 1
ATOM 1621 N N . LEU A 1 222 ? -39.018 22.237 -12.522 1.00 27.37 235 LEU A N 1
ATOM 1622 C CA . LEU A 1 222 ? -39.419 21.741 -13.853 1.00 27.75 235 LEU A CA 1
ATOM 1623 C C . LEU A 1 222 ? -40.426 20.596 -13.733 1.00 31.00 235 LEU A C 1
ATOM 1624 O O . LEU A 1 222 ? -41.340 20.512 -14.549 1.00 30.58 235 LEU A O 1
ATOM 1629 N N . ALA A 1 223 ? -40.263 19.725 -12.709 1.00 28.12 236 ALA A N 1
ATOM 1630 C CA . ALA A 1 223 ? -41.137 18.570 -12.422 1.00 28.79 236 ALA A CA 1
ATOM 1631 C C . ALA A 1 223 ? -42.605 18.963 -12.194 1.00 33.20 236 ALA A C 1
ATOM 1632 O O . ALA A 1 223 ? -43.490 18.112 -12.282 1.00 33.47 236 ALA A O 1
ATOM 1634 N N . GLN A 1 224 ? -42.854 20.235 -11.859 1.00 30.25 237 GLN A N 1
ATOM 1635 C CA . GLN A 1 224 ? -44.208 20.748 -11.624 1.00 31.65 237 GLN A CA 1
ATOM 1636 C C . GLN A 1 224 ? -44.926 21.106 -12.943 1.00 35.70 237 GLN A C 1
ATOM 1637 O O . GLN A 1 224 ? -46.153 21.220 -12.938 1.00 35.74 237 GLN A O 1
ATOM 1643 N N A LYS A 1 225 ? -44.171 21.288 -14.049 0.50 32.64 238 LYS A N 1
ATOM 1644 N N B LYS A 1 225 ? -44.186 21.260 -14.058 0.50 31.93 238 LYS A N 1
ATOM 1645 C CA A LYS A 1 225 ? -44.727 21.696 -15.348 0.50 33.39 238 LYS A CA 1
ATOM 1646 C CA B LYS A 1 225 ? -44.790 21.628 -15.347 0.50 32.36 238 LYS A CA 1
ATOM 1647 C C A LYS A 1 225 ? -44.339 20.767 -16.517 0.50 37.27 238 LYS A C 1
ATOM 1648 C C B LYS A 1 225 ? -44.368 20.706 -16.509 0.50 36.82 238 LYS A C 1
ATOM 1649 O O A LYS A 1 225 ? -45.106 20.663 -17.478 0.50 38.02 238 LYS A O 1
ATOM 1650 O O B LYS A 1 225 ? -45.149 20.536 -17.450 0.50 37.61 238 LYS A O 1
ATOM 1661 N N . ASP A 1 226 ? -43.150 20.137 -16.465 1.00 32.25 239 ASP A N 1
ATOM 1662 C CA . ASP A 1 226 ? -42.662 19.261 -17.535 1.00 31.92 239 ASP A CA 1
ATOM 1663 C C . ASP A 1 226 ? -42.887 17.781 -17.181 1.00 36.01 239 ASP A C 1
ATOM 1664 O O . ASP A 1 226 ? -42.294 17.301 -16.214 1.00 34.67 239 ASP A O 1
ATOM 1669 N N . PRO A 1 227 ? -43.709 17.039 -17.979 1.00 34.27 240 PRO A N 1
ATOM 1670 C CA . PRO A 1 227 ? -43.964 15.614 -17.672 1.00 34.68 240 PRO A CA 1
ATOM 1671 C C . PRO A 1 227 ? -42.720 14.726 -17.709 1.00 38.65 240 PRO A C 1
ATOM 1672 O O . PRO A 1 227 ? -42.680 13.737 -16.984 1.00 39.13 240 PRO A O 1
ATOM 1676 N N . ALA A 1 228 ? -41.697 15.084 -18.505 1.00 34.72 241 ALA A N 1
ATOM 1677 C CA . ALA A 1 228 ? -40.439 14.328 -18.569 1.00 34.23 241 ALA A CA 1
ATOM 1678 C C . ALA A 1 228 ? -39.662 14.383 -17.221 1.00 36.72 241 ALA A C 1
ATOM 1679 O O . ALA A 1 228 ? -38.757 13.571 -16.995 1.00 36.63 241 ALA A O 1
ATOM 1681 N N . PHE A 1 229 ? -40.036 15.322 -16.325 1.00 30.55 242 PHE A N 1
ATOM 1682 C CA . PHE A 1 229 ? -39.411 15.479 -15.011 1.00 28.28 242 PHE A CA 1
ATOM 1683 C C . PHE A 1 229 ? -40.373 15.074 -13.867 1.00 32.50 242 PHE A C 1
ATOM 1684 O O . PHE A 1 229 ? -40.008 15.194 -12.704 1.00 31.53 242 PHE A O 1
ATOM 1692 N N . ALA A 1 230 ? -41.581 14.575 -14.199 1.00 29.25 243 ALA A N 1
ATOM 1693 C CA . ALA A 1 230 ? -42.648 14.228 -13.250 1.00 29.25 243 ALA A CA 1
ATOM 1694 C C . ALA A 1 230 ? -42.257 13.264 -12.100 1.00 32.59 243 ALA A C 1
ATOM 1695 O O . ALA A 1 230 ? -42.818 13.398 -11.015 1.00 32.05 243 ALA A O 1
ATOM 1697 N N . SER A 1 231 ? -41.343 12.298 -12.327 1.00 28.90 244 SER A N 1
ATOM 1698 C CA . SER A 1 231 ? -40.969 11.305 -11.311 1.00 28.87 244 SER A CA 1
ATOM 1699 C C . SER A 1 231 ? -40.382 11.908 -10.021 1.00 31.65 244 SER A C 1
ATOM 1700 O O . SER A 1 231 ? -40.497 11.294 -8.957 1.00 30.94 244 SER A O 1
ATOM 1703 N N . ILE A 1 232 ? -39.743 13.076 -10.120 1.00 28.88 245 ILE A N 1
ATOM 1704 C CA . ILE A 1 232 ? -39.102 13.725 -8.970 1.00 28.26 245 ILE A CA 1
ATOM 1705 C C . ILE A 1 232 ? -40.021 14.777 -8.331 1.00 34.33 245 ILE A C 1
ATOM 1706 O O . ILE A 1 232 ? -39.605 15.475 -7.392 1.00 31.76 245 ILE A O 1
ATOM 1711 N N . ARG A 1 233 ? -41.272 14.892 -8.829 1.00 34.48 246 ARG A N 1
ATOM 1712 C CA . ARG A 1 233 ? -42.228 15.780 -8.181 1.00 35.48 246 ARG A CA 1
ATOM 1713 C C . ARG A 1 233 ? -42.557 15.066 -6.857 1.00 39.63 246 ARG A C 1
ATOM 1714 O O . ARG A 1 233 ? -42.492 13.827 -6.797 1.00 42.61 246 ARG A O 1
ATOM 1722 N N . SER A 1 234 ? -42.732 15.838 -5.791 1.00 32.98 247 SER A N 1
ATOM 1723 C CA . SER A 1 234 ? -42.951 15.384 -4.415 1.00 32.23 247 SER A CA 1
ATOM 1724 C C . SER A 1 234 ? -41.599 14.978 -3.777 1.00 33.30 247 SER A C 1
ATOM 1725 O O . SER A 1 234 ? -41.578 14.197 -2.817 1.00 33.39 247 SER A O 1
ATOM 1728 N N . LEU A 1 235 ? -40.473 15.550 -4.295 1.00 26.96 248 LEU A N 1
ATOM 1729 C CA . LEU A 1 235 ? -39.104 15.396 -3.752 1.00 26.75 248 LEU A CA 1
ATOM 1730 C C . LEU A 1 235 ? -38.597 13.931 -3.738 1.00 28.00 248 LEU A C 1
ATOM 1731 O O . LEU A 1 235 ? -37.769 13.572 -2.893 1.00 26.90 248 LEU A O 1
ATOM 1736 N N . ASN A 1 236 ? -39.098 13.089 -4.644 1.00 23.35 249 ASN A N 1
ATOM 1737 C CA . ASN A 1 236 ? -38.669 11.699 -4.664 1.00 23.05 249 ASN A CA 1
ATOM 1738 C C . ASN A 1 236 ? -37.307 11.605 -5.378 1.00 26.92 249 ASN A C 1
ATOM 1739 O O . ASN A 1 236 ? -37.235 11.198 -6.537 1.00 27.90 249 ASN A O 1
ATOM 1744 N N . TYR A 1 237 ? -36.228 11.926 -4.653 1.00 22.67 250 TYR A N 1
ATOM 1745 C CA . TYR A 1 237 ? -34.868 11.888 -5.207 1.00 23.03 250 TYR A CA 1
ATOM 1746 C C . TYR A 1 237 ? -34.334 10.466 -5.370 1.00 26.37 250 TYR A C 1
ATOM 1747 O O . TYR A 1 237 ? -33.235 10.290 -5.905 1.00 26.49 250 TYR A O 1
ATOM 1756 N N . LYS A 1 238 ? -35.162 9.450 -5.041 1.00 23.16 251 LYS A N 1
ATOM 1757 C CA . LYS A 1 238 ? -34.875 8.036 -5.354 1.00 22.72 251 LYS A CA 1
ATOM 1758 C C . LYS A 1 238 ? -34.868 7.880 -6.869 1.00 24.98 251 LYS A C 1
ATOM 1759 O O . LYS A 1 238 ? -34.232 6.966 -7.415 1.00 23.62 251 LYS A O 1
ATOM 1765 N N . LYS A 1 239 ? -35.590 8.802 -7.550 1.00 19.93 252 LYS A N 1
ATOM 1766 C CA . LYS A 1 239 ? -35.721 8.816 -8.998 1.00 20.01 252 LYS A CA 1
ATOM 1767 C C . LYS A 1 239 ? -34.770 9.822 -9.630 1.00 27.32 252 LYS A C 1
ATOM 1768 O O . LYS A 1 239 ? -34.887 10.102 -10.820 1.00 27.80 252 LYS A O 1
ATOM 1774 N N . MET A 1 240 ? -33.812 10.352 -8.859 1.00 25.18 253 MET A N 1
ATOM 1775 C CA . MET A 1 240 ? -32.828 11.246 -9.445 1.00 25.93 253 MET A CA 1
ATOM 1776 C C . MET A 1 240 ? -31.441 10.654 -9.369 1.00 25.81 253 MET A C 1
ATOM 1777 O O . MET A 1 240 ? -31.042 10.153 -8.322 1.00 22.74 253 MET A O 1
ATOM 1782 N N . LEU A 1 241 ? -30.693 10.782 -10.468 1.00 22.48 254 LEU A N 1
ATOM 1783 C CA . LEU A 1 241 ? -29.282 10.420 -10.607 1.00 21.84 254 LEU A CA 1
ATOM 1784 C C . LEU A 1 241 ? -28.496 11.744 -10.713 1.00 24.19 254 LEU A C 1
ATOM 1785 O O . LEU A 1 241 ? -28.746 12.535 -11.630 1.00 23.40 254 LEU A O 1
ATOM 1790 N N . LEU A 1 242 ? -27.605 12.020 -9.751 1.00 18.37 255 LEU A N 1
ATOM 1791 C CA . LEU A 1 242 ? -26.867 13.275 -9.747 1.00 17.05 255 LEU A CA 1
ATOM 1792 C C . LEU A 1 242 ? -25.375 13.040 -9.682 1.00 20.23 255 LEU A C 1
ATOM 1793 O O . LEU A 1 242 ? -24.886 12.370 -8.765 1.00 18.94 255 LEU A O 1
ATOM 1798 N N . LEU A 1 243 ? -24.671 13.566 -10.687 1.00 14.90 256 LEU A N 1
ATOM 1799 C CA . LEU A 1 243 ? -23.216 13.565 -10.769 1.00 15.33 256 LEU A CA 1
ATOM 1800 C C . LEU A 1 243 ? -22.749 14.977 -10.482 1.00 20.40 256 LEU A C 1
ATOM 1801 O O . LEU A 1 243 ? -23.078 15.885 -11.235 1.00 20.27 256 LEU A O 1
ATOM 1806 N N . SER A 1 244 ? -21.990 15.162 -9.395 1.00 18.29 257 SER A N 1
ATOM 1807 C CA . SER A 1 244 ? -21.490 16.471 -8.986 1.00 17.16 257 SER A CA 1
ATOM 1808 C C . SER A 1 244 ? -19.963 16.432 -8.952 1.00 20.38 257 SER A C 1
ATOM 1809 O O . SER A 1 244 ? -19.366 15.644 -8.213 1.00 20.22 257 SER A O 1
ATOM 1812 N N . LEU A 1 245 ? -19.335 17.282 -9.751 1.00 16.55 258 LEU A N 1
ATOM 1813 C CA . LEU A 1 245 ? -17.880 17.299 -9.866 1.00 16.66 258 LEU A CA 1
ATOM 1814 C C . LEU A 1 245 ? -17.261 18.531 -9.253 1.00 22.28 258 LEU A C 1
ATOM 1815 O O . LEU A 1 245 ? -17.694 19.643 -9.542 1.00 23.40 258 LEU A O 1
ATOM 1820 N N . GLY A 1 246 ? -16.238 18.316 -8.436 1.00 19.98 259 GLY A N 1
ATOM 1821 C CA . GLY A 1 246 ? -15.499 19.396 -7.795 1.00 19.39 259 GLY A CA 1
ATOM 1822 C C . GLY A 1 246 ? -14.228 19.737 -8.552 1.00 22.12 259 GLY A C 1
ATOM 1823 O O . GLY A 1 246 ? -13.828 19.012 -9.470 1.00 20.49 259 GLY A O 1
ATOM 1824 N N . THR A 1 247 ? -13.583 20.836 -8.164 1.00 18.80 260 THR A N 1
ATOM 1825 C CA . THR A 1 247 ? -12.311 21.263 -8.748 1.00 18.33 260 THR A CA 1
ATOM 1826 C C . THR A 1 247 ? -11.231 21.203 -7.660 1.00 22.92 260 THR A C 1
ATOM 1827 O O . THR A 1 247 ? -10.130 21.716 -7.843 1.00 21.67 260 THR A O 1
ATOM 1831 N N . GLY A 1 248 ? -11.572 20.566 -6.544 1.00 20.05 261 GLY A N 1
ATOM 1832 C CA . GLY A 1 248 ? -10.664 20.364 -5.432 1.00 20.79 261 GLY A CA 1
ATOM 1833 C C . GLY A 1 248 ? -10.615 21.449 -4.385 1.00 25.96 261 GLY A C 1
ATOM 1834 O O . GLY A 1 248 ? -10.861 22.629 -4.658 1.00 23.79 261 GLY A O 1
ATOM 1835 N N . THR A 1 249 ? -10.266 21.024 -3.169 1.00 26.20 262 THR A N 1
ATOM 1836 C CA . THR A 1 249 ? -10.061 21.871 -1.996 1.00 26.74 262 THR A CA 1
ATOM 1837 C C . THR A 1 249 ? -8.740 21.471 -1.354 1.00 31.83 262 THR A C 1
ATOM 1838 O O . THR A 1 249 ? -8.118 20.486 -1.760 1.00 30.34 262 THR A O 1
ATOM 1842 N N . THR A 1 250 ? -8.359 22.179 -0.297 1.00 30.85 263 THR A N 1
ATOM 1843 C CA . THR A 1 250 ? -7.134 21.893 0.448 1.00 31.54 263 THR A CA 1
ATOM 1844 C C . THR A 1 250 ? -7.385 21.999 1.944 1.00 32.82 263 THR A C 1
ATOM 1845 O O . THR A 1 250 ? -8.094 22.907 2.368 1.00 30.67 263 THR A O 1
ATOM 1849 N N . SER A 1 251 ? -6.773 21.101 2.740 1.00 30.38 264 SER A N 1
ATOM 1850 C CA . SER A 1 251 ? -6.820 21.161 4.203 1.00 31.48 264 SER A CA 1
ATOM 1851 C C . SER A 1 251 ? -5.412 20.944 4.802 1.00 37.35 264 SER A C 1
ATOM 1852 O O . SER A 1 251 ? -5.275 20.889 6.021 1.00 36.59 264 SER A O 1
ATOM 1855 N N . GLU A 1 252 ? -4.361 20.878 3.955 1.00 37.35 265 GLU A N 1
ATOM 1856 C CA . GLU A 1 252 ? -2.983 20.699 4.443 1.00 38.65 265 GLU A CA 1
ATOM 1857 C C . GLU A 1 252 ? -2.479 22.026 5.052 1.00 42.96 265 GLU A C 1
ATOM 1858 O O . GLU A 1 252 ? -2.679 23.089 4.456 1.00 40.94 265 GLU A O 1
ATOM 1864 N N . PHE A 1 253 ? -1.869 21.960 6.252 1.00 41.86 266 PHE A N 1
ATOM 1865 C CA . PHE A 1 253 ? -1.434 23.133 7.025 1.00 42.16 266 PHE A CA 1
ATOM 1866 C C . PHE A 1 253 ? -0.549 24.129 6.249 1.00 43.34 266 PHE A C 1
ATOM 1867 O O . PHE A 1 253 ? -0.682 25.330 6.492 1.00 43.99 266 PHE A O 1
ATOM 1875 N N . ASP A 1 254 ? 0.284 23.665 5.293 1.00 37.32 267 ASP A N 1
ATOM 1876 C CA . ASP A 1 254 ? 1.125 24.553 4.470 1.00 35.18 267 ASP A CA 1
ATOM 1877 C C . ASP A 1 254 ? 0.295 25.595 3.674 1.00 34.28 267 ASP A C 1
ATOM 1878 O O . ASP A 1 254 ? 0.845 26.632 3.307 1.00 33.40 267 ASP A O 1
ATOM 1883 N N . LYS A 1 255 ? -1.012 25.339 3.411 1.00 28.35 268 LYS A N 1
ATOM 1884 C CA . LYS A 1 255 ? -1.833 26.253 2.596 1.00 26.91 268 LYS A CA 1
ATOM 1885 C C . LYS A 1 255 ? -2.972 26.940 3.370 1.00 27.80 268 LYS A C 1
ATOM 1886 O O . LYS A 1 255 ? -3.808 27.626 2.774 1.00 26.89 268 LYS A O 1
ATOM 1892 N N . THR A 1 256 ? -2.998 26.774 4.682 1.00 21.89 269 THR A N 1
ATOM 1893 C CA . THR A 1 256 ? -4.089 27.286 5.489 1.00 21.68 269 THR A CA 1
ATOM 1894 C C . THR A 1 256 ? -3.569 28.270 6.558 1.00 26.77 269 THR A C 1
ATOM 1895 O O . THR A 1 256 ? -2.361 28.531 6.602 1.00 26.57 269 THR A O 1
ATOM 1899 N N . TYR A 1 257 ? -4.473 28.793 7.427 1.00 23.03 270 TYR A N 1
ATOM 1900 C CA . TYR A 1 257 ? -4.128 29.897 8.325 1.00 22.81 270 TYR A CA 1
ATOM 1901 C C . TYR A 1 257 ? -4.534 29.730 9.764 1.00 25.96 270 TYR A C 1
ATOM 1902 O O . TYR A 1 257 ? -5.408 28.941 10.080 1.00 25.41 270 TYR A O 1
ATOM 1911 N N . THR A 1 258 ? -3.936 30.541 10.635 1.00 21.45 271 THR A N 1
ATOM 1912 C CA . THR A 1 258 ? -4.258 30.522 12.062 1.00 20.88 271 THR A CA 1
ATOM 1913 C C . THR A 1 258 ? -4.942 31.821 12.416 1.00 23.56 271 THR A C 1
ATOM 1914 O O . THR A 1 258 ? -4.662 32.842 11.778 1.00 23.20 271 THR A O 1
ATOM 1918 N N . ALA A 1 259 ? -5.807 31.810 13.450 1.00 19.95 272 ALA A N 1
ATOM 1919 C CA . ALA A 1 259 ? -6.464 33.033 13.937 1.00 19.71 272 ALA A CA 1
ATOM 1920 C C . ALA A 1 259 ? -5.410 34.054 14.415 1.00 22.94 272 ALA A C 1
ATOM 1921 O O . ALA A 1 259 ? -5.562 35.248 14.202 1.00 22.86 272 ALA A O 1
ATOM 1923 N N . LYS A 1 260 ? -4.344 33.566 15.061 1.00 20.51 273 LYS A N 1
ATOM 1924 C CA . LYS A 1 260 ? -3.257 34.388 15.574 1.00 21.17 273 LYS A CA 1
ATOM 1925 C C . LYS A 1 260 ? -2.628 35.243 14.468 1.00 22.72 273 LYS A C 1
ATOM 1926 O O . LYS A 1 260 ? -2.565 36.465 14.610 1.00 22.00 273 LYS A O 1
ATOM 1932 N N . GLU A 1 261 ? -2.191 34.621 13.365 1.00 19.01 274 GLU A N 1
ATOM 1933 C CA . GLU A 1 261 ? -1.568 35.393 12.280 1.00 19.79 274 GLU A CA 1
ATOM 1934 C C . GLU A 1 261 ? -2.582 36.315 11.560 1.00 24.07 274 GLU A C 1
ATOM 1935 O O . GLU A 1 261 ? -2.189 37.390 11.113 1.00 25.47 274 GLU A O 1
ATOM 1941 N N . ALA A 1 262 ? -3.873 35.925 11.498 1.00 18.72 275 ALA A N 1
ATOM 1942 C CA . ALA A 1 262 ? -4.877 36.713 10.778 1.00 19.72 275 ALA A CA 1
ATOM 1943 C C . ALA A 1 262 ? -5.407 37.938 11.560 1.00 24.28 275 ALA A C 1
ATOM 1944 O O . ALA A 1 262 ? -6.107 38.767 10.958 1.00 24.27 275 ALA A O 1
ATOM 1946 N N . ALA A 1 263 ? -5.049 38.084 12.860 1.00 20.64 276 ALA A N 1
ATOM 1947 C CA . ALA A 1 263 ? -5.505 39.195 13.707 1.00 20.80 276 ALA A CA 1
ATOM 1948 C C . ALA A 1 263 ? -5.154 40.589 13.124 1.00 25.46 276 ALA A C 1
ATOM 1949 O O . ALA A 1 263 ? -5.938 41.515 13.298 1.00 25.17 276 ALA A O 1
ATOM 1951 N N . THR A 1 264 ? -4.009 40.732 12.431 1.00 20.64 277 THR A N 1
ATOM 1952 C CA . THR A 1 264 ? -3.572 42.029 11.886 1.00 19.97 277 THR A CA 1
ATOM 1953 C C . THR A 1 264 ? -3.807 42.162 10.365 1.00 23.71 277 THR A C 1
ATOM 1954 O O . THR A 1 264 ? -3.434 43.187 9.783 1.00 23.67 277 THR A O 1
ATOM 1958 N N . TRP A 1 265 ? -4.449 41.163 9.729 1.00 21.39 278 TRP A N 1
ATOM 1959 C CA . TRP A 1 265 ? -4.729 41.206 8.290 1.00 21.98 278 TRP A CA 1
ATOM 1960 C C . TRP A 1 265 ? -5.611 42.390 7.927 1.00 26.58 278 TRP A C 1
ATOM 1961 O O . TRP A 1 265 ? -6.580 42.694 8.643 1.00 24.52 278 TRP A O 1
ATOM 1972 N N . THR A 1 266 ? -5.253 43.065 6.834 1.00 24.10 279 THR A N 1
ATOM 1973 C CA . THR A 1 266 ? -5.999 44.217 6.313 1.00 24.68 279 THR A CA 1
ATOM 1974 C C . THR A 1 266 ? -7.010 43.685 5.283 1.00 28.21 279 THR A C 1
ATOM 1975 O O . THR A 1 266 ? -6.985 42.484 4.963 1.00 25.52 279 THR A O 1
ATOM 1979 N N . ALA A 1 267 ? -7.817 44.584 4.692 1.00 25.43 280 ALA A N 1
ATOM 1980 C CA . ALA A 1 267 ? -8.803 44.223 3.670 1.00 25.09 280 ALA A CA 1
ATOM 1981 C C . ALA A 1 267 ? -8.144 43.578 2.442 1.00 26.86 280 ALA A C 1
ATOM 1982 O O . ALA A 1 267 ? -8.730 42.676 1.858 1.00 24.79 280 ALA A O 1
ATOM 1984 N N . VAL A 1 268 ? -6.926 44.030 2.048 1.00 24.65 281 VAL A N 1
ATOM 1985 C CA . VAL A 1 268 ? -6.211 43.464 0.895 1.00 24.13 281 VAL A CA 1
ATOM 1986 C C . VAL A 1 268 ? -5.930 41.965 1.123 1.00 25.09 281 VAL A C 1
ATOM 1987 O O . VAL A 1 268 ? -6.205 41.145 0.230 1.00 21.94 281 VAL A O 1
ATOM 1991 N N . HIS A 1 269 ? -5.371 41.603 2.308 1.00 20.81 282 HIS A N 1
ATOM 1992 C CA . HIS A 1 269 ? -5.079 40.183 2.554 1.00 21.25 282 HIS A CA 1
ATOM 1993 C C . HIS A 1 269 ? -6.367 39.354 2.603 1.00 21.44 282 HIS A C 1
ATOM 1994 O O . HIS A 1 269 ? -6.405 38.257 2.043 1.00 20.21 282 HIS A O 1
ATOM 2001 N N . TRP A 1 270 ? -7.424 39.874 3.242 1.00 18.36 283 TRP A N 1
ATOM 2002 C CA . TRP A 1 270 ? -8.687 39.134 3.331 1.00 18.66 283 TRP A CA 1
ATOM 2003 C C . TRP A 1 270 ? -9.313 38.916 1.956 1.00 23.04 283 TRP A C 1
ATOM 2004 O O . TRP A 1 270 ? -9.832 37.825 1.689 1.00 22.07 283 TRP A O 1
ATOM 2015 N N . MET A 1 271 ? -9.187 39.913 1.051 1.00 20.29 284 MET A N 1
ATOM 2016 C CA . MET A 1 271 ? -9.738 39.783 -0.299 1.00 19.93 284 MET A CA 1
ATOM 2017 C C . MET A 1 271 ? -9.024 38.689 -1.095 1.00 26.31 284 MET A C 1
ATOM 2018 O O . MET A 1 271 ? -9.668 38.033 -1.896 1.00 26.13 284 MET A O 1
ATOM 2023 N N . LEU A 1 272 ? -7.726 38.454 -0.856 1.00 25.31 285 LEU A N 1
ATOM 2024 C CA . LEU A 1 272 ? -7.007 37.419 -1.589 1.00 26.17 285 LEU A CA 1
ATOM 2025 C C . LEU A 1 272 ? -7.420 36.000 -1.196 1.00 28.78 285 LEU A C 1
ATOM 2026 O O . LEU A 1 272 ? -7.211 35.078 -1.990 1.00 28.10 285 LEU A O 1
ATOM 2031 N N . VAL A 1 273 ? -7.981 35.813 0.008 1.00 28.00 286 VAL A N 1
ATOM 2032 C CA . VAL A 1 273 ? -8.316 34.472 0.512 1.00 26.92 286 VAL A CA 1
ATOM 2033 C C . VAL A 1 273 ? -9.814 34.229 0.696 1.00 30.19 286 VAL A C 1
ATOM 2034 O O . VAL A 1 273 ? -10.188 33.069 0.802 1.00 29.28 286 VAL A O 1
ATOM 2038 N N . ILE A 1 274 ? -10.649 35.289 0.786 1.00 27.07 287 ILE A N 1
ATOM 2039 C CA . ILE A 1 274 ? -12.083 35.161 1.093 1.00 27.27 287 ILE A CA 1
ATOM 2040 C C . ILE A 1 274 ? -12.836 34.279 0.077 1.00 31.47 287 ILE A C 1
ATOM 2041 O O . ILE A 1 274 ? -13.692 33.495 0.503 1.00 30.46 287 ILE A O 1
ATOM 2046 N N A GLN A 1 275 ? -12.514 34.386 -1.221 0.50 27.74 288 GLN A N 1
ATOM 2047 N N B GLN A 1 275 ? -12.528 34.397 -1.242 0.50 28.46 288 GLN A N 1
ATOM 2048 C CA A GLN A 1 275 ? -13.204 33.627 -2.261 0.50 26.80 288 GLN A CA 1
ATOM 2049 C CA B GLN A 1 275 ? -13.200 33.603 -2.280 0.50 27.89 288 GLN A CA 1
ATOM 2050 C C A GLN A 1 275 ? -12.822 32.135 -2.217 0.50 28.82 288 GLN A C 1
ATOM 2051 C C B GLN A 1 275 ? -12.834 32.120 -2.171 0.50 29.33 288 GLN A C 1
ATOM 2052 O O A GLN A 1 275 ? -13.707 31.302 -2.387 0.50 27.68 288 GLN A O 1
ATOM 2053 O O B GLN A 1 275 ? -13.727 31.285 -2.286 0.50 28.26 288 GLN A O 1
ATOM 2064 N N . LYS A 1 276 ? -11.543 31.797 -1.924 1.00 24.55 289 LYS A N 1
ATOM 2065 C CA . LYS A 1 276 ? -11.081 30.399 -1.775 1.00 23.43 289 LYS A CA 1
ATOM 2066 C C . LYS A 1 276 ? -11.793 29.715 -0.588 1.00 25.41 289 LYS A C 1
ATOM 2067 O O . LYS A 1 276 ? -12.189 28.549 -0.696 1.00 23.79 289 LYS A O 1
ATOM 2073 N N . MET A 1 277 ? -11.957 30.459 0.533 1.00 20.59 290 MET A N 1
ATOM 2074 C CA . MET A 1 277 ? -12.638 29.985 1.744 1.00 19.87 290 MET A CA 1
ATOM 2075 C C . MET A 1 277 ? -14.135 29.726 1.471 1.00 23.96 290 MET A C 1
ATOM 2076 O O . MET A 1 277 ? -14.617 28.643 1.778 1.00 22.48 290 MET A O 1
ATOM 2081 N N . THR A 1 278 ? -14.849 30.701 0.870 1.00 22.19 291 THR A N 1
ATOM 2082 C CA . THR A 1 278 ? -16.283 30.576 0.564 1.00 22.47 291 THR A CA 1
ATOM 2083 C C . THR A 1 278 ? -16.550 29.478 -0.480 1.00 25.80 291 THR A C 1
ATOM 2084 O O . THR A 1 278 ? -17.601 28.844 -0.419 1.00 25.37 291 THR A O 1
ATOM 2088 N N . ASP A 1 279 ? -15.624 29.264 -1.433 1.00 22.99 292 ASP A N 1
ATOM 2089 C CA . ASP A 1 279 ? -15.797 28.226 -2.448 1.00 23.10 292 ASP A CA 1
ATOM 2090 C C . ASP A 1 279 ? -15.588 26.845 -1.822 1.00 24.40 292 ASP A C 1
ATOM 2091 O O . ASP A 1 279 ? -16.338 25.925 -2.132 1.00 23.36 292 ASP A O 1
ATOM 2096 N N . ALA A 1 280 ? -14.618 26.715 -0.905 1.00 19.99 293 ALA A N 1
ATOM 2097 C CA . ALA A 1 280 ? -14.425 25.466 -0.164 1.00 20.14 293 ALA A CA 1
ATOM 2098 C C . ALA A 1 280 ? -15.693 25.193 0.689 1.00 24.47 293 ALA A C 1
ATOM 2099 O O . ALA A 1 280 ? -16.244 24.085 0.667 1.00 21.39 293 ALA A O 1
ATOM 2101 N N . ALA A 1 281 ? -16.191 26.243 1.377 1.00 21.71 294 ALA A N 1
ATOM 2102 C CA . ALA A 1 281 ? -17.409 26.157 2.190 1.00 21.56 294 ALA A CA 1
ATOM 2103 C C . ALA A 1 281 ? -18.601 25.727 1.323 1.00 25.62 294 ALA A C 1
ATOM 2104 O O . ALA A 1 281 ? -19.340 24.834 1.732 1.00 26.17 294 ALA A O 1
ATOM 2106 N N . SER A 1 282 ? -18.771 26.329 0.115 1.00 20.96 295 SER A N 1
ATOM 2107 C CA . SER A 1 282 ? -19.877 25.959 -0.782 1.00 20.45 295 SER A CA 1
ATOM 2108 C C . SER A 1 282 ? -19.806 24.465 -1.146 1.00 23.76 295 SER A C 1
ATOM 2109 O O . SER A 1 282 ? -20.838 23.826 -1.203 1.00 24.54 295 SER A O 1
ATOM 2112 N N . SER A 1 283 ? -18.599 23.909 -1.341 1.00 20.96 296 SER A N 1
ATOM 2113 C CA . SER A 1 283 ? -18.395 22.482 -1.637 1.00 20.75 296 SER A CA 1
ATOM 2114 C C . SER A 1 283 ? -18.827 21.610 -0.439 1.00 24.27 296 SER A C 1
ATOM 2115 O O . SER A 1 283 ? -19.606 20.674 -0.613 1.00 22.95 296 SER A O 1
ATOM 2118 N N . TYR A 1 284 ? -18.333 21.925 0.773 1.00 21.01 297 TYR A N 1
ATOM 2119 C CA . TYR A 1 284 ? -18.684 21.171 1.977 1.00 20.76 297 TYR A CA 1
ATOM 2120 C C . TYR A 1 284 ? -20.181 21.281 2.317 1.00 22.52 297 TYR A C 1
ATOM 2121 O O . TYR A 1 284 ? -20.826 20.258 2.559 1.00 20.57 297 TYR A O 1
ATOM 2130 N N . MET A 1 285 ? -20.728 22.511 2.314 1.00 19.66 298 MET A N 1
ATOM 2131 C CA . MET A 1 285 ? -22.132 22.764 2.668 1.00 19.50 298 MET A CA 1
ATOM 2132 C C . MET A 1 285 ? -23.108 22.137 1.689 1.00 21.53 298 MET A C 1
ATOM 2133 O O . MET A 1 285 ? -24.046 21.468 2.129 1.00 20.10 298 MET A O 1
ATOM 2138 N N . THR A 1 286 ? -22.905 22.343 0.371 1.00 18.31 299 THR A N 1
ATOM 2139 C CA . THR A 1 286 ? -23.803 21.780 -0.647 1.00 17.71 299 THR A CA 1
ATOM 2140 C C . THR A 1 286 ? -23.757 20.253 -0.586 1.00 20.08 299 THR A C 1
ATOM 2141 O O . THR A 1 286 ? -24.806 19.620 -0.621 1.00 17.19 299 THR A O 1
ATOM 2145 N N . ASP A 1 287 ? -22.555 19.673 -0.446 1.00 18.70 300 ASP A N 1
ATOM 2146 C CA . ASP A 1 287 ? -22.404 18.211 -0.357 1.00 18.48 300 ASP A CA 1
ATOM 2147 C C . ASP A 1 287 ? -23.122 17.677 0.901 1.00 23.08 300 ASP A C 1
ATOM 2148 O O . ASP A 1 287 ? -23.729 16.598 0.857 1.00 22.90 300 ASP A O 1
ATOM 2153 N N . TYR A 1 288 ? -23.101 18.459 1.993 1.00 18.61 301 TYR A N 1
ATOM 2154 C CA . TYR A 1 288 ? -23.790 18.091 3.231 1.00 19.07 301 TYR A CA 1
ATOM 2155 C C . TYR A 1 288 ? -25.320 18.077 3.042 1.00 21.81 301 TYR A C 1
ATOM 2156 O O . TYR A 1 288 ? -25.970 17.128 3.490 1.00 20.53 301 TYR A O 1
ATOM 2165 N N . TYR A 1 289 ? -25.889 19.126 2.412 1.00 19.33 302 TYR A N 1
ATOM 2166 C CA . TYR A 1 289 ? -27.341 19.202 2.144 1.00 19.54 302 TYR A CA 1
ATOM 2167 C C . TYR A 1 289 ? -27.803 18.019 1.291 1.00 22.71 302 TYR A C 1
ATOM 2168 O O . TYR A 1 289 ? -28.824 17.399 1.579 1.00 22.73 302 TYR A O 1
ATOM 2177 N N . LEU A 1 290 ? -27.048 17.732 0.220 1.00 17.92 303 LEU A N 1
ATOM 2178 C CA . LEU A 1 290 ? -27.378 16.662 -0.731 1.00 17.37 303 LEU A CA 1
ATOM 2179 C C . LEU A 1 290 ? -27.234 15.283 -0.114 1.00 22.43 303 LEU A C 1
ATOM 2180 O O . LEU A 1 290 ? -28.147 14.473 -0.270 1.00 22.38 303 LEU A O 1
ATOM 2185 N N . SER A 1 291 ? -26.121 15.020 0.600 1.00 19.90 304 SER A N 1
ATOM 2186 C CA . SER A 1 291 ? -25.920 13.738 1.287 1.00 19.90 304 SER A CA 1
ATOM 2187 C C . SER A 1 291 ? -27.068 13.494 2.277 1.00 23.19 304 SER A C 1
ATOM 2188 O O . SER A 1 291 ? -27.630 12.409 2.263 1.00 22.83 304 SER A O 1
ATOM 2191 N N . THR A 1 292 ? -27.477 14.518 3.052 1.00 20.84 305 THR A N 1
ATOM 2192 C CA . THR A 1 292 ? -28.613 14.431 3.993 1.00 21.99 305 THR A CA 1
ATOM 2193 C C . THR A 1 292 ? -29.889 13.977 3.259 1.00 24.57 305 THR A C 1
ATOM 2194 O O . THR A 1 292 ? -30.547 13.037 3.714 1.00 24.35 305 THR A O 1
ATOM 2198 N N . ALA A 1 293 ? -30.212 14.638 2.118 1.00 19.98 306 ALA A N 1
ATOM 2199 C CA . ALA A 1 293 ? -31.403 14.374 1.304 1.00 19.90 306 ALA A CA 1
ATOM 2200 C C . ALA A 1 293 ? -31.405 12.961 0.737 1.00 23.11 306 ALA A C 1
ATOM 2201 O O . ALA A 1 293 ? -32.372 12.251 0.931 1.00 22.45 306 ALA A O 1
ATOM 2203 N N . PHE A 1 294 ? -30.328 12.552 0.040 1.00 19.60 307 PHE A N 1
ATOM 2204 C CA . PHE A 1 294 ? -30.254 11.227 -0.587 1.00 19.04 307 PHE A CA 1
ATOM 2205 C C . PHE A 1 294 ? -30.194 10.106 0.468 1.00 26.45 307 PHE A C 1
ATOM 2206 O O . PHE A 1 294 ? -30.816 9.072 0.247 1.00 28.60 307 PHE A O 1
ATOM 2214 N N . GLN A 1 295 ? -29.532 10.330 1.635 1.00 22.10 308 GLN A N 1
ATOM 2215 C CA . GLN A 1 295 ? -29.484 9.340 2.719 1.00 22.25 308 GLN A CA 1
ATOM 2216 C C . GLN A 1 295 ? -30.854 9.150 3.369 1.00 24.97 308 GLN A C 1
ATOM 2217 O O . GLN A 1 295 ? -31.176 8.038 3.791 1.00 23.27 308 GLN A O 1
ATOM 2223 N N . ALA A 1 296 ? -31.642 10.246 3.498 1.00 22.23 309 ALA A N 1
ATOM 2224 C CA . ALA A 1 296 ? -32.983 10.224 4.104 1.00 22.00 309 ALA A CA 1
ATOM 2225 C C . ALA A 1 296 ? -33.941 9.361 3.290 1.00 26.38 309 ALA A C 1
ATOM 2226 O O . ALA A 1 296 ? -34.896 8.800 3.841 1.00 25.45 309 ALA A O 1
ATOM 2228 N N . LEU A 1 297 ? -33.680 9.238 1.983 1.00 23.95 310 LEU A N 1
ATOM 2229 C CA . LEU A 1 297 ? -34.490 8.400 1.089 1.00 24.23 310 LEU A CA 1
ATOM 2230 C C . LEU A 1 297 ? -33.785 7.080 0.769 1.00 27.57 310 LEU A C 1
ATOM 2231 O O . LEU A 1 297 ? -34.170 6.403 -0.203 1.00 25.08 310 LEU A O 1
ATOM 2236 N N A ASP A 1 298 ? -32.742 6.716 1.570 0.50 24.27 311 ASP A N 1
ATOM 2237 N N B ASP A 1 298 ? -32.745 6.731 1.559 0.50 24.76 311 ASP A N 1
ATOM 2238 C CA A ASP A 1 298 ? -31.906 5.512 1.411 0.50 23.94 311 ASP A CA 1
ATOM 2239 C CA B ASP A 1 298 ? -31.969 5.508 1.375 0.50 24.68 311 ASP A CA 1
ATOM 2240 C C A ASP A 1 298 ? -31.413 5.364 -0.057 0.50 28.29 311 ASP A C 1
ATOM 2241 C C B ASP A 1 298 ? -31.505 5.384 -0.118 0.50 28.54 311 ASP A C 1
ATOM 2242 O O A ASP A 1 298 ? -31.400 4.255 -0.614 0.50 27.95 311 ASP A O 1
ATOM 2243 O O B ASP A 1 298 ? -31.626 4.329 -0.758 0.50 28.01 311 ASP A O 1
ATOM 2252 N N . SER A 1 299 ? -31.015 6.496 -0.676 1.00 24.69 312 SER A N 1
ATOM 2253 C CA . SER A 1 299 ? -30.568 6.522 -2.071 1.00 24.90 312 SER A CA 1
ATOM 2254 C C . SER A 1 299 ? -29.244 7.228 -2.214 1.00 28.13 312 SER A C 1
ATOM 2255 O O . SER A 1 299 ? -29.010 7.911 -3.216 1.00 27.40 312 SER A O 1
ATOM 2258 N N . LYS A 1 300 ? -28.353 7.008 -1.233 1.00 24.20 313 LYS A N 1
ATOM 2259 C CA . LYS A 1 300 ? -27.002 7.570 -1.186 1.00 23.52 313 LYS A CA 1
ATOM 2260 C C . LYS A 1 300 ? -26.232 7.345 -2.503 1.00 25.18 313 LYS A C 1
ATOM 2261 O O . LYS A 1 300 ? -25.595 8.274 -2.997 1.00 22.53 313 LYS A O 1
ATOM 2267 N N . ASN A 1 301 ? -26.333 6.137 -3.104 1.00 22.82 314 ASN A N 1
ATOM 2268 C CA . ASN A 1 301 ? -25.561 5.844 -4.316 1.00 22.98 314 ASN A CA 1
ATOM 2269 C C . ASN A 1 301 ? -26.119 6.469 -5.610 1.00 25.88 314 ASN A C 1
ATOM 2270 O O . ASN A 1 301 ? -25.474 6.341 -6.663 1.00 25.10 314 ASN A O 1
ATOM 2275 N N . ASN A 1 302 ? -27.256 7.196 -5.528 1.00 20.43 315 ASN A N 1
ATOM 2276 C CA . ASN A 1 302 ? -27.789 7.983 -6.654 1.00 19.22 315 ASN A CA 1
ATOM 2277 C C . ASN A 1 302 ? -27.007 9.307 -6.805 1.00 21.96 315 ASN A C 1
ATOM 2278 O O . ASN A 1 302 ? -27.111 9.982 -7.834 1.00 22.20 315 ASN A O 1
ATOM 2283 N N . TYR A 1 303 ? -26.285 9.703 -5.746 1.00 17.62 316 TYR A N 1
ATOM 2284 C CA . TYR A 1 303 ? -25.535 10.952 -5.680 1.00 17.27 316 TYR A CA 1
ATOM 2285 C C . TYR A 1 303 ? -24.046 10.645 -5.630 1.00 22.02 316 TYR A C 1
ATOM 2286 O O . TYR A 1 303 ? -23.534 10.126 -4.625 1.00 20.84 316 TYR A O 1
ATOM 2295 N N . LEU A 1 304 ? -23.364 10.956 -6.735 1.00 17.65 317 LEU A N 1
ATOM 2296 C CA . LEU A 1 304 ? -21.937 10.727 -6.841 1.00 17.79 317 LEU A CA 1
ATOM 2297 C C . LEU A 1 304 ? -21.247 12.067 -6.871 1.00 21.70 317 LEU A C 1
ATOM 2298 O O . LEU A 1 304 ? -21.412 12.837 -7.828 1.00 20.26 317 LEU A O 1
ATOM 2303 N N . ARG A 1 305 ? -20.485 12.344 -5.810 1.00 18.32 318 ARG A N 1
ATOM 2304 C CA . ARG A 1 305 ? -19.694 13.570 -5.662 1.00 18.42 318 ARG A CA 1
ATOM 2305 C C . ARG A 1 305 ? -18.237 13.208 -5.884 1.00 21.9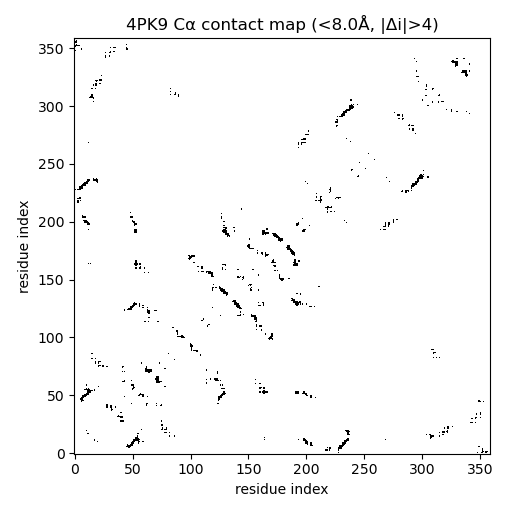2 318 ARG A C 1
ATOM 2306 O O . ARG A 1 305 ? -17.689 12.443 -5.095 1.00 23.36 318 ARG A O 1
ATOM 2314 N N . VAL A 1 306 ? -17.628 13.707 -6.980 1.00 17.91 319 VAL A N 1
ATOM 2315 C CA . VAL A 1 306 ? -16.233 13.425 -7.338 1.00 17.83 319 VAL A CA 1
ATOM 2316 C C . VAL A 1 306 ? -15.422 14.636 -6.933 1.00 21.99 319 VAL A C 1
ATOM 2317 O O . VAL A 1 306 ? -15.426 15.641 -7.626 1.00 21.59 319 VAL A O 1
ATOM 2321 N N . GLN A 1 307 ? -14.757 14.555 -5.783 1.00 20.27 320 GLN A N 1
ATOM 2322 C CA . GLN A 1 307 ? -14.018 15.700 -5.271 1.00 20.38 320 GLN A CA 1
ATOM 2323 C C . GLN A 1 307 ? -12.627 15.312 -4.782 1.00 24.25 320 GLN A C 1
ATOM 2324 O O . GLN A 1 307 ? -12.456 14.229 -4.212 1.00 21.56 320 GLN A O 1
ATOM 2330 N N . GLU A 1 308 ? -11.636 16.199 -5.038 1.00 22.39 321 GLU A N 1
ATOM 2331 C CA . GLU A 1 308 ? -10.248 16.079 -4.572 1.00 23.74 321 GLU A CA 1
ATOM 2332 C C . GLU A 1 308 ? -10.152 16.876 -3.251 1.00 30.36 321 GLU A C 1
ATOM 2333 O O . GLU A 1 308 ? -10.463 18.069 -3.211 1.00 30.60 321 GLU A O 1
ATOM 2339 N N . ASN A 1 309 ? -9.750 16.200 -2.182 1.00 29.01 322 ASN A N 1
ATOM 2340 C CA . ASN A 1 309 ? -9.705 16.737 -0.820 1.00 29.80 322 ASN A CA 1
ATOM 2341 C C . ASN A 1 309 ? -8.338 17.264 -0.379 1.00 32.47 322 ASN A C 1
ATOM 2342 O O . ASN A 1 309 ? -8.276 17.949 0.649 1.00 30.31 322 ASN A O 1
ATOM 2347 N N . ALA A 1 310 ? -7.256 16.919 -1.102 1.00 28.88 323 ALA A N 1
ATOM 2348 C CA . ALA A 1 310 ? -5.916 17.308 -0.681 1.00 29.19 323 ALA A CA 1
ATOM 2349 C C . ALA A 1 310 ? -5.070 17.905 -1.815 1.00 31.82 323 ALA A C 1
ATOM 2350 O O . ALA A 1 310 ? -4.036 17.342 -2.185 1.00 31.89 323 ALA A O 1
ATOM 2352 N N . LEU A 1 311 ? -5.477 19.078 -2.325 1.00 27.22 324 LEU A N 1
ATOM 2353 C CA . LEU A 1 311 ? -4.686 19.799 -3.333 1.00 26.68 324 LEU A CA 1
ATOM 2354 C C . LEU A 1 311 ? -3.420 20.297 -2.678 1.00 30.58 324 LEU A C 1
ATOM 2355 O O . LEU A 1 311 ? -3.482 20.749 -1.535 1.00 28.79 324 LEU A O 1
ATOM 2360 N N . THR A 1 312 ? -2.275 20.177 -3.357 1.00 28.17 325 THR A N 1
ATOM 2361 C CA . THR A 1 312 ? -0.987 20.617 -2.818 1.00 28.93 325 THR A CA 1
ATOM 2362 C C . THR A 1 312 ? -0.209 21.452 -3.861 1.00 31.80 325 THR A C 1
ATOM 2363 O O . THR A 1 312 ? -0.474 21.363 -5.054 1.00 28.78 325 THR A O 1
ATOM 2367 N N . GLY A 1 313 ? 0.752 22.242 -3.390 1.00 30.77 326 GLY A N 1
ATOM 2368 C CA . GLY A 1 313 ? 1.618 23.056 -4.244 1.00 31.13 326 GLY A CA 1
ATOM 2369 C C . GLY A 1 313 ? 0.909 24.103 -5.062 1.00 33.15 326 GLY A C 1
ATOM 2370 O O . GLY A 1 313 ? -0.040 24.732 -4.589 1.00 32.69 326 GLY A O 1
ATOM 2371 N N . THR A 1 314 ? 1.325 24.240 -6.325 1.00 27.81 327 THR A N 1
ATOM 2372 C CA . THR A 1 314 ? 0.780 25.239 -7.242 1.00 26.37 327 THR A CA 1
ATOM 2373 C C . THR A 1 314 ? -0.689 24.970 -7.615 1.00 28.68 327 THR A C 1
ATOM 2374 O O . THR A 1 314 ? -1.393 25.885 -8.043 1.00 26.66 327 THR A O 1
ATOM 2378 N N . THR A 1 315 ? -1.144 23.719 -7.462 1.00 24.26 328 THR A N 1
ATOM 2379 C CA . THR A 1 315 ? -2.475 23.292 -7.873 1.00 23.80 328 THR A CA 1
ATOM 2380 C C . THR A 1 315 ? -3.610 24.016 -7.107 1.00 28.20 328 THR A C 1
ATOM 2381 O O . THR A 1 315 ? -4.745 23.983 -7.568 1.00 26.78 328 THR A O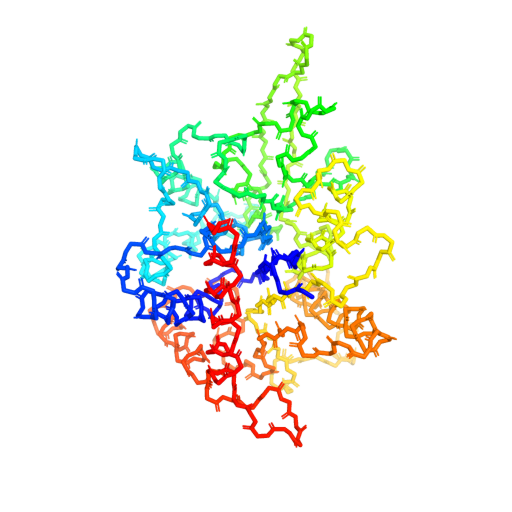 1
ATOM 2385 N N . THR A 1 316 ? -3.311 24.659 -5.969 1.00 26.70 329 THR A N 1
ATOM 2386 C CA . THR A 1 316 ? -4.316 25.373 -5.176 1.00 27.27 329 THR A CA 1
ATOM 2387 C C . THR A 1 316 ? -4.756 26.685 -5.850 1.00 33.13 329 THR A C 1
ATOM 2388 O O . THR A 1 316 ? -5.870 27.137 -5.603 1.00 34.36 329 THR A O 1
ATOM 2392 N N . GLU A 1 317 ? -3.899 27.285 -6.698 1.00 29.10 330 GLU A N 1
ATOM 2393 C CA . GLU A 1 317 ? -4.193 28.581 -7.314 1.00 28.76 330 GLU A CA 1
ATOM 2394 C C . GLU A 1 317 ? -5.053 28.446 -8.566 1.00 32.75 330 GLU A C 1
ATOM 2395 O O . GLU A 1 317 ? -4.666 27.778 -9.532 1.00 33.42 330 GLU A O 1
ATOM 2401 N N A MET A 1 318 ? -6.234 29.092 -8.552 0.30 27.00 331 MET A N 1
ATOM 2402 N N B MET A 1 318 ? -6.207 29.124 -8.525 0.70 30.18 331 MET A N 1
ATOM 2403 C CA A MET A 1 318 ? -7.217 29.048 -9.641 0.30 25.86 331 MET A CA 1
ATOM 2404 C CA B MET A 1 318 ? -7.253 29.251 -9.545 0.70 30.81 331 MET A CA 1
ATOM 2405 C C A MET A 1 318 ? -6.728 29.734 -10.942 0.30 29.30 331 MET A C 1
ATOM 2406 C C B MET A 1 318 ? -6.755 29.780 -10.888 0.70 30.86 331 MET A C 1
ATOM 2407 O O A MET A 1 318 ? -7.319 29.494 -11.994 0.30 28.76 331 MET A O 1
ATOM 2408 O O B MET A 1 318 ? -7.384 29.531 -11.911 0.70 30.03 331 MET A O 1
ATOM 2417 N N . ASP A 1 319 ? -5.701 30.603 -10.873 1.00 23.07 332 ASP A N 1
ATOM 2418 C CA . ASP A 1 319 ? -5.225 31.309 -12.070 1.00 21.90 332 ASP A CA 1
ATOM 2419 C C . ASP A 1 319 ? -3.819 30.926 -12.506 1.00 25.98 332 ASP A C 1
ATOM 2420 O O . ASP A 1 319 ? -3.231 31.644 -13.320 1.00 25.48 332 ASP A O 1
ATOM 2425 N N . ASP A 1 320 ? -3.292 29.790 -12.019 1.00 22.67 333 ASP A N 1
ATOM 2426 C CA . ASP A 1 320 ? -1.963 29.364 -12.452 1.00 22.54 333 ASP A CA 1
ATOM 2427 C C . ASP A 1 320 ? -2.087 28.516 -13.742 1.00 24.66 333 ASP A C 1
ATOM 2428 O O . ASP A 1 320 ? -2.273 27.288 -13.698 1.00 22.50 333 ASP A O 1
ATOM 2433 N N . ALA A 1 321 ? -1.934 29.179 -14.890 1.00 20.55 334 ALA A N 1
ATOM 2434 C CA . ALA A 1 321 ? -2.027 28.490 -16.172 1.00 21.18 334 ALA A CA 1
ATOM 2435 C C . ALA A 1 321 ? -0.639 28.198 -16.780 1.00 25.07 334 ALA A C 1
ATOM 2436 O O . ALA A 1 321 ? -0.488 28.085 -18.006 1.00 24.33 334 ALA A O 1
ATOM 2438 N N . SER A 1 322 ? 0.364 28.003 -15.912 1.00 21.31 335 SER A N 1
ATOM 2439 C CA . SER A 1 322 ? 1.681 27.592 -16.371 1.00 22.44 335 SER A CA 1
ATOM 2440 C C . SER A 1 322 ? 1.531 26.182 -16.920 1.00 26.24 335 SER A C 1
ATOM 2441 O O . SER A 1 322 ? 0.627 25.452 -16.492 1.00 24.23 335 SER A O 1
ATOM 2444 N N . GLU A 1 323 ? 2.372 25.805 -17.879 1.00 24.25 336 GLU A N 1
ATOM 2445 C CA . GLU A 1 323 ? 2.327 24.469 -18.473 1.00 23.83 336 GLU A CA 1
ATOM 2446 C C . GLU A 1 323 ? 2.469 23.387 -17.379 1.00 26.50 336 GLU A C 1
ATOM 2447 O O . GLU A 1 323 ? 1.687 22.444 -17.380 1.00 24.53 336 GLU A O 1
ATOM 2453 N N . ALA A 1 324 ? 3.439 23.544 -16.447 1.00 24.00 337 ALA A N 1
ATOM 2454 C CA . ALA A 1 324 ? 3.690 22.583 -15.364 1.00 24.81 337 ALA A CA 1
ATOM 2455 C C . ALA A 1 324 ? 2.472 22.411 -14.439 1.00 27.02 337 ALA A C 1
ATOM 2456 O O . ALA A 1 324 ? 2.124 21.271 -14.112 1.00 25.81 337 ALA A O 1
ATOM 2458 N N . ASN A 1 325 ? 1.816 23.519 -14.036 1.00 23.54 338 ASN A N 1
ATOM 2459 C CA . ASN A 1 325 ? 0.635 23.419 -13.171 1.00 22.59 338 ASN A CA 1
ATOM 2460 C C . ASN A 1 325 ? -0.541 22.729 -13.867 1.00 25.03 338 ASN A C 1
ATOM 2461 O O . ASN A 1 325 ? -1.269 21.959 -13.229 1.00 23.70 338 ASN A O 1
ATOM 2466 N N . MET A 1 326 ? -0.736 23.008 -15.161 1.00 21.80 339 MET A N 1
ATOM 2467 C CA . MET A 1 326 ? -1.847 22.403 -15.904 1.00 20.18 339 MET A CA 1
ATOM 2468 C C . MET A 1 326 ? -1.627 20.886 -16.034 1.00 24.19 339 MET A C 1
ATOM 2469 O O . MET A 1 326 ? -2.584 20.125 -15.916 1.00 23.09 339 MET A O 1
ATOM 2474 N N . GLU A 1 327 ? -0.367 20.461 -16.228 1.00 22.10 340 GLU A N 1
ATOM 2475 C CA . GLU A 1 327 ? 0.035 19.045 -16.301 1.00 22.27 340 GLU A CA 1
ATOM 2476 C C . GLU A 1 327 ? -0.170 18.361 -14.936 1.00 27.65 340 GLU A C 1
ATOM 2477 O O . GLU A 1 327 ? -0.617 17.213 -14.892 1.00 26.27 340 GLU A O 1
ATOM 2483 N N . LEU A 1 328 ? 0.135 19.074 -13.820 1.00 25.26 341 LEU A N 1
ATOM 2484 C CA . LEU A 1 328 ? -0.114 18.546 -12.469 1.00 25.43 341 LEU A CA 1
ATOM 2485 C C . LEU A 1 328 ? -1.620 18.384 -12.245 1.00 26.54 341 LEU A C 1
ATOM 2486 O O . LEU A 1 328 ? -2.021 17.424 -11.602 1.00 25.94 341 LEU A O 1
ATOM 2491 N N . LEU A 1 329 ? -2.449 19.307 -12.791 1.00 21.37 342 LEU A N 1
ATOM 2492 C CA . LEU A 1 329 ? -3.908 19.244 -12.670 1.00 21.26 342 LEU A CA 1
ATOM 2493 C C . LEU A 1 329 ? -4.486 18.022 -13.423 1.00 25.42 342 LEU A C 1
ATOM 2494 O O . LEU A 1 329 ? -5.396 17.364 -12.899 1.00 23.89 342 LEU A O 1
ATOM 2499 N N . VAL A 1 330 ? -3.947 17.706 -14.631 1.00 21.38 343 VAL A N 1
ATOM 2500 C CA . VAL A 1 330 ? -4.342 16.495 -15.384 1.00 21.27 343 VAL A CA 1
ATOM 2501 C C . VAL A 1 330 ? -4.033 15.276 -14.505 1.00 24.38 343 VAL A C 1
ATOM 2502 O O . VAL A 1 330 ? -4.874 14.397 -14.366 1.00 23.24 343 VAL A O 1
ATOM 2506 N N . GLN A 1 331 ? -2.850 15.269 -13.867 1.00 22.37 344 GLN A N 1
ATOM 2507 C CA . GLN A 1 331 ? -2.413 14.173 -13.008 1.00 23.83 344 GLN A CA 1
ATOM 2508 C C . GLN A 1 331 ? -3.327 14.037 -11.789 1.00 27.50 344 GLN A C 1
ATOM 2509 O O . GLN A 1 331 ? -3.682 12.902 -11.457 1.00 27.05 344 GLN A O 1
ATOM 2515 N N . VAL A 1 332 ? -3.736 15.157 -11.136 1.00 24.81 345 VAL A N 1
ATOM 2516 C CA . VAL A 1 332 ? -4.629 15.006 -9.970 1.00 25.02 345 VAL A CA 1
ATOM 2517 C C . VAL A 1 332 ? -5.991 14.434 -10.442 1.00 26.49 345 VAL A C 1
ATOM 2518 O O . VAL A 1 332 ? -6.547 13.603 -9.736 1.00 25.27 345 VAL A O 1
ATOM 2522 N N . GLY A 1 333 ? -6.451 14.809 -11.643 1.00 23.29 346 GLY A N 1
ATOM 2523 C CA . GLY A 1 333 ? -7.682 14.271 -12.220 1.00 21.50 346 GLY A CA 1
ATOM 2524 C C . GLY A 1 333 ? -7.575 12.778 -12.508 1.00 25.36 346 GLY A C 1
ATOM 2525 O O . GLY A 1 333 ? -8.452 12.009 -12.117 1.00 24.04 346 GLY A O 1
ATOM 2526 N N . GLU A 1 334 ? -6.478 12.346 -13.175 1.00 24.03 347 GLU A N 1
ATOM 2527 C CA . GLU A 1 334 ? -6.219 10.933 -13.498 1.00 24.53 347 GLU A CA 1
ATOM 2528 C C . GLU A 1 334 ? -6.064 10.086 -12.213 1.00 27.89 347 GLU A C 1
ATOM 2529 O O . GLU A 1 334 ? -6.589 8.969 -12.146 1.00 26.62 347 GLU A O 1
ATOM 2535 N N . ASN A 1 335 ? -5.397 10.642 -11.181 1.00 25.06 348 ASN A N 1
ATOM 2536 C CA . ASN A 1 335 ? -5.236 9.976 -9.885 1.00 25.46 348 ASN A CA 1
ATOM 2537 C C . ASN A 1 335 ? -6.575 9.907 -9.124 1.00 26.36 348 ASN A C 1
ATOM 2538 O O . ASN A 1 335 ? -6.819 8.935 -8.404 1.00 26.24 348 ASN A O 1
ATOM 2543 N N . LEU A 1 336 ? -7.441 10.931 -9.292 1.00 21.71 349 LEU A N 1
ATOM 2544 C CA . LEU A 1 336 ? -8.745 11.002 -8.605 1.00 21.02 349 LEU A CA 1
ATOM 2545 C C . LEU A 1 336 ? -9.631 9.820 -9.031 1.00 25.29 349 LEU A C 1
ATOM 2546 O O . LEU A 1 336 ? -10.357 9.283 -8.202 1.00 24.54 349 LEU A O 1
ATOM 2551 N N . LEU A 1 337 ? -9.510 9.384 -10.308 1.00 22.40 350 LEU A N 1
ATOM 2552 C CA . LEU A 1 337 ? -10.222 8.235 -10.884 1.00 22.91 350 LEU A CA 1
ATOM 2553 C C . LEU A 1 337 ? -9.923 6.944 -10.100 1.00 24.43 350 LEU A C 1
ATOM 2554 O O . LEU A 1 337 ? -10.802 6.105 -9.931 1.00 21.84 350 LEU A O 1
ATOM 2559 N N . LYS A 1 338 ? -8.673 6.807 -9.613 1.00 22.52 351 LYS A N 1
ATOM 2560 C CA . LYS A 1 338 ? -8.172 5.644 -8.888 1.00 22.80 351 LYS A CA 1
ATOM 2561 C C . LYS A 1 338 ? -8.393 5.752 -7.374 1.00 27.61 351 LYS A C 1
ATOM 2562 O O . LYS A 1 338 ? -8.152 4.779 -6.654 1.00 27.46 351 LYS A O 1
ATOM 2568 N N . LYS A 1 339 ? -8.871 6.909 -6.892 1.00 23.88 352 LYS A N 1
ATOM 2569 C CA . LYS A 1 339 ? -9.097 7.129 -5.464 1.00 24.56 352 LYS A CA 1
ATOM 2570 C C . LYS A 1 339 ? -10.429 6.504 -4.985 1.00 30.01 352 LYS A C 1
ATOM 2571 O O . LYS A 1 339 ? -11.373 6.402 -5.771 1.00 27.96 352 LYS A O 1
ATOM 2577 N N . PRO A 1 340 ? -10.542 6.101 -3.695 1.00 30.27 353 PRO A N 1
ATOM 2578 C CA . PRO A 1 340 ? -11.820 5.545 -3.218 1.00 29.81 353 PRO A CA 1
ATOM 2579 C C . PRO A 1 340 ? -12.886 6.631 -3.110 1.00 32.52 353 PRO A C 1
ATOM 2580 O O . PRO A 1 340 ? -12.544 7.784 -2.859 1.00 30.68 353 PRO A O 1
ATOM 2584 N N . VAL A 1 341 ? -14.173 6.266 -3.310 1.00 28.83 354 VAL A N 1
ATOM 2585 C CA . VAL A 1 341 ? -15.299 7.213 -3.226 1.00 28.27 354 VAL A CA 1
ATOM 2586 C C . VAL A 1 341 ? -15.434 7.774 -1.786 1.00 35.35 354 VAL A C 1
ATOM 2587 O O . VAL A 1 341 ? -15.886 8.909 -1.617 1.00 34.00 354 VAL A O 1
ATOM 2591 N N . SER A 1 342 ? -15.004 6.992 -0.774 1.00 34.74 355 SER A N 1
ATOM 2592 C CA . SER A 1 342 ? -14.985 7.377 0.647 1.00 37.96 355 SER A CA 1
ATOM 2593 C C . SER A 1 342 ? -14.060 6.445 1.433 1.00 45.32 355 SER A C 1
ATOM 2594 O O . SER A 1 342 ? -13.565 5.456 0.879 1.00 44.29 355 SER A O 1
ATOM 2597 N N . GLU A 1 343 ? -13.837 6.748 2.722 1.00 45.10 356 GLU A N 1
ATOM 2598 C CA . GLU A 1 343 ? -13.077 5.870 3.612 1.00 47.56 356 GLU A CA 1
ATOM 2599 C C . GLU A 1 343 ? -13.990 4.704 3.963 1.00 53.31 356 GLU A C 1
ATOM 2600 O O . GLU A 1 343 ? -15.205 4.903 4.018 1.00 53.95 356 GLU A O 1
ATOM 2606 N N . ASP A 1 344 ? -13.441 3.485 4.122 1.00 50.96 357 ASP A N 1
ATOM 2607 C CA . ASP A 1 344 ? -14.188 2.242 4.418 1.00 51.30 357 ASP A CA 1
ATOM 2608 C C . ASP A 1 344 ? -14.868 1.669 3.131 1.00 51.24 357 ASP A C 1
ATOM 2609 O O . ASP A 1 344 ? -15.341 0.528 3.159 1.00 52.07 357 ASP A O 1
ATOM 2614 N N . ASN A 1 345 ? -14.864 2.423 2.003 1.00 43.44 358 ASN A N 1
ATOM 2615 C CA . ASN A 1 345 ? -15.441 1.960 0.732 1.00 40.71 358 ASN A CA 1
ATOM 2616 C C . ASN A 1 345 ? -14.325 1.882 -0.347 1.00 40.86 358 ASN A C 1
ATOM 2617 O O . ASN A 1 345 ? -13.838 2.913 -0.819 1.00 39.89 358 ASN A O 1
ATOM 2622 N N . PRO A 1 346 ? -13.887 0.658 -0.714 1.00 35.53 359 PRO A N 1
ATOM 2623 C CA . PRO A 1 346 ? -12.783 0.528 -1.687 1.00 33.82 359 PRO A CA 1
ATOM 2624 C C . PRO A 1 346 ? -13.187 0.850 -3.132 1.00 32.59 359 PRO A C 1
ATOM 2625 O O . PRO A 1 346 ? -12.304 0.971 -3.982 1.00 31.72 359 PRO A O 1
ATOM 2629 N N . GLU A 1 347 ? -14.501 1.024 -3.412 1.00 26.16 360 GLU A N 1
ATOM 2630 C CA . GLU A 1 347 ? -14.993 1.383 -4.752 1.00 23.52 360 GLU A CA 1
ATOM 2631 C C . GLU A 1 347 ? -14.293 2.660 -5.204 1.00 27.63 360 GLU A C 1
ATOM 2632 O O . GLU A 1 347 ? -14.313 3.653 -4.473 1.00 26.99 360 GLU A O 1
ATOM 2638 N N . THR A 1 348 ? -13.637 2.623 -6.372 1.00 23.90 361 THR A N 1
ATOM 2639 C CA . THR A 1 348 ? -12.927 3.798 -6.868 1.00 22.48 361 THR A CA 1
ATOM 2640 C C . THR A 1 348 ? -13.881 4.714 -7.628 1.00 24.06 361 THR A C 1
ATOM 2641 O O . THR A 1 348 ? -14.969 4.288 -8.019 1.00 21.49 361 THR A O 1
ATOM 2645 N N . TYR A 1 349 ? -13.467 5.976 -7.862 1.00 22.07 362 TYR A N 1
ATOM 2646 C CA . TYR A 1 349 ? -14.285 6.920 -8.625 1.00 20.68 362 TYR A CA 1
ATOM 2647 C C . TYR A 1 349 ? -14.504 6.385 -10.042 1.00 22.07 362 TYR A C 1
ATOM 2648 O O . TYR A 1 349 ? -15.624 6.423 -10.526 1.00 19.96 362 TYR A O 1
ATOM 2657 N N . GLU A 1 350 ? -13.456 5.808 -10.665 1.00 19.81 363 GLU A N 1
ATOM 2658 C CA . GLU A 1 350 ? -13.504 5.195 -12.001 1.00 20.15 363 GLU A CA 1
ATOM 2659 C C . GLU A 1 350 ? -14.625 4.158 -12.061 1.00 24.13 363 GLU A C 1
ATOM 2660 O O . GLU A 1 350 ? -15.430 4.186 -12.992 1.00 24.50 363 GLU A O 1
ATOM 2666 N N . GLU A 1 351 ? -14.678 3.261 -11.055 1.00 19.88 364 GLU A N 1
ATOM 2667 C CA . GLU A 1 351 ? -15.697 2.217 -10.944 1.00 19.31 364 GLU A CA 1
ATOM 2668 C C . GLU A 1 351 ? -17.093 2.818 -10.767 1.00 22.66 364 GLU A C 1
ATOM 2669 O O . GLU A 1 351 ? -18.012 2.395 -11.464 1.00 20.76 364 GLU A O 1
ATOM 2675 N N . ALA A 1 352 ? -17.259 3.805 -9.860 1.00 20.78 365 ALA A N 1
ATOM 2676 C CA . ALA A 1 352 ? -18.569 4.433 -9.651 1.00 21.25 365 ALA A CA 1
ATOM 2677 C C . ALA A 1 352 ? -19.023 5.195 -10.918 1.00 24.28 365 ALA A C 1
ATOM 2678 O O . ALA A 1 352 ? -20.218 5.223 -11.209 1.00 23.93 365 ALA A O 1
ATOM 2680 N N . LEU A 1 353 ? -18.072 5.756 -11.695 1.00 20.19 366 LEU A N 1
ATOM 2681 C CA . LEU A 1 353 ? -18.391 6.471 -12.948 1.00 19.38 366 LEU A CA 1
ATOM 2682 C C . LEU A 1 353 ? -18.792 5.489 -14.059 1.00 23.20 366 LEU A C 1
ATOM 2683 O O . LEU A 1 353 ? -19.667 5.810 -14.864 1.00 22.25 366 LEU A O 1
ATOM 2688 N N . LYS A 1 354 ? -18.182 4.289 -14.080 1.00 19.64 367 LYS A N 1
ATOM 2689 C CA . LYS A 1 354 ? -18.554 3.226 -15.025 1.00 19.23 367 LYS A CA 1
ATOM 2690 C C . LYS A 1 354 ? -20.000 2.778 -14.756 1.00 24.07 367 LYS A C 1
ATOM 2691 O O . LYS A 1 354 ? -20.781 2.594 -15.699 1.00 23.91 367 LYS A O 1
ATOM 2697 N N . ARG A 1 355 ? -20.357 2.648 -13.464 1.00 20.18 368 ARG A N 1
ATOM 2698 C CA . ARG A 1 355 ? -21.712 2.312 -12.998 1.00 19.40 368 ARG A CA 1
ATOM 2699 C C . ARG A 1 355 ? -22.703 3.409 -13.419 1.00 23.22 368 ARG A C 1
ATOM 2700 O O . ARG A 1 355 ? -23.787 3.097 -13.922 1.00 21.71 368 ARG A O 1
ATOM 2708 N N . PHE A 1 356 ? -22.323 4.693 -13.213 1.00 20.88 369 PHE A N 1
ATOM 2709 C CA . PHE A 1 356 ? -23.141 5.861 -13.582 1.00 21.52 369 PHE A CA 1
ATOM 2710 C C . PHE A 1 356 ? -23.359 5.901 -15.114 1.00 23.99 369 PHE A C 1
ATOM 2711 O O . PHE A 1 356 ? -24.488 6.105 -15.564 1.00 22.62 369 PHE A O 1
ATOM 2719 N N . ALA A 1 357 ? -22.295 5.639 -15.891 1.00 20.57 370 ALA A N 1
ATOM 2720 C CA . ALA A 1 357 ? -22.320 5.572 -17.366 1.00 21.14 370 ALA A CA 1
ATOM 2721 C C . ALA A 1 357 ? -23.325 4.529 -17.852 1.00 23.98 370 ALA A C 1
ATOM 2722 O O . ALA A 1 357 ? -24.146 4.822 -18.720 1.00 21.43 370 ALA A O 1
ATOM 2724 N N . LYS A 1 358 ? -23.295 3.340 -17.235 1.00 22.07 371 LYS A N 1
ATOM 2725 C CA . LYS A 1 358 ? -24.186 2.224 -17.538 1.00 21.35 371 LYS A CA 1
ATOM 2726 C C . LYS A 1 358 ? -25.643 2.608 -17.272 1.00 24.63 371 LYS A C 1
ATOM 2727 O O . LYS A 1 358 ? -26.524 2.268 -18.070 1.00 23.96 371 LYS A O 1
ATOM 2733 N N . LEU A 1 359 ? -25.894 3.301 -16.152 1.00 21.38 372 LEU A N 1
ATOM 2734 C CA . LEU A 1 359 ? -27.241 3.754 -15.801 1.00 22.14 372 LEU A CA 1
ATOM 2735 C C . LEU A 1 359 ? -27.739 4.775 -16.834 1.00 24.34 372 LEU A C 1
ATOM 2736 O O . LEU A 1 359 ? -28.882 4.683 -17.285 1.00 22.63 372 LEU A O 1
ATOM 2741 N N . LEU A 1 360 ? -26.872 5.730 -17.220 1.00 21.17 373 LEU A N 1
ATOM 2742 C CA . LEU A 1 360 ? -27.196 6.752 -18.222 1.00 20.20 373 LEU A CA 1
ATOM 2743 C C . LEU A 1 360 ? -27.533 6.107 -19.561 1.00 24.68 373 LEU A C 1
ATOM 2744 O O . LEU A 1 360 ? -28.504 6.508 -20.202 1.00 25.28 373 LEU A O 1
ATOM 2749 N N . SER A 1 361 ? -26.724 5.118 -19.990 1.00 22.20 374 SER A N 1
ATOM 2750 C CA . SER A 1 361 ? -26.916 4.413 -21.266 1.00 22.97 374 SER A CA 1
ATOM 2751 C C . SER A 1 361 ? -28.230 3.603 -21.283 1.00 25.63 374 SER A C 1
ATOM 2752 O O . SER A 1 361 ? -28.960 3.617 -22.291 1.00 24.26 374 SER A O 1
ATOM 2755 N N . ASP A 1 362 ? -28.496 2.875 -20.184 1.00 20.81 375 ASP A N 1
ATOM 2756 C CA . ASP A 1 362 ? -29.703 2.041 -20.025 1.00 21.34 375 ASP A CA 1
ATOM 2757 C C . ASP A 1 362 ? -30.980 2.899 -20.021 1.00 26.00 375 ASP A C 1
ATOM 2758 O O . ASP A 1 362 ? -31.984 2.516 -20.634 1.00 24.76 375 ASP A O 1
ATOM 2763 N N . ARG A 1 363 ? -30.933 4.059 -19.339 1.00 23.19 376 ARG A N 1
ATOM 2764 C CA . ARG A 1 363 ? -32.070 4.980 -19.275 1.00 23.75 376 ARG A CA 1
ATOM 2765 C C . ARG A 1 363 ? -32.354 5.565 -20.671 1.00 27.22 376 ARG A C 1
ATOM 2766 O O . ARG A 1 363 ? -33.510 5.563 -21.088 1.00 26.43 376 ARG A O 1
ATOM 2774 N N . LYS A 1 364 ? -31.306 5.995 -21.412 1.00 23.97 377 LYS A N 1
ATOM 2775 C CA . LYS A 1 364 ? -31.480 6.528 -22.772 1.00 24.31 377 LYS A CA 1
ATOM 2776 C C . LYS A 1 364 ? -32.100 5.456 -23.696 1.00 30.42 377 LYS A C 1
ATOM 2777 O O . LYS A 1 364 ? -33.040 5.762 -24.427 1.00 30.49 377 LYS A O 1
ATOM 2783 N N . LYS A 1 365 ? -31.612 4.197 -23.613 1.00 28.91 378 LYS A N 1
ATOM 2784 C CA . LYS A 1 365 ? -32.117 3.060 -24.402 1.00 30.36 378 LYS A CA 1
ATOM 2785 C C . LYS A 1 365 ? -33.597 2.806 -24.129 1.00 38.51 378 LYS A C 1
ATOM 2786 O O . LYS A 1 365 ? -34.373 2.709 -25.080 1.00 39.57 378 LYS A O 1
ATOM 2792 N N . LEU A 1 366 ? -33.981 2.716 -22.829 1.00 36.16 379 LEU A N 1
ATOM 2793 C CA . LEU A 1 366 ? -35.353 2.459 -22.371 1.00 37.64 379 LEU A CA 1
ATOM 2794 C C . LEU A 1 366 ? -36.337 3.532 -22.846 1.00 44.22 379 LEU A C 1
ATOM 2795 O O . LEU A 1 366 ? -37.477 3.209 -23.163 1.00 44.88 379 LEU A O 1
ATOM 2800 N N . ARG A 1 367 ? -35.902 4.795 -22.897 1.00 42.35 380 ARG A N 1
ATOM 2801 C CA . ARG A 1 367 ? -36.750 5.904 -23.334 1.00 43.95 380 ARG A CA 1
ATOM 2802 C C . ARG A 1 367 ? -36.987 5.856 -24.850 1.00 52.19 3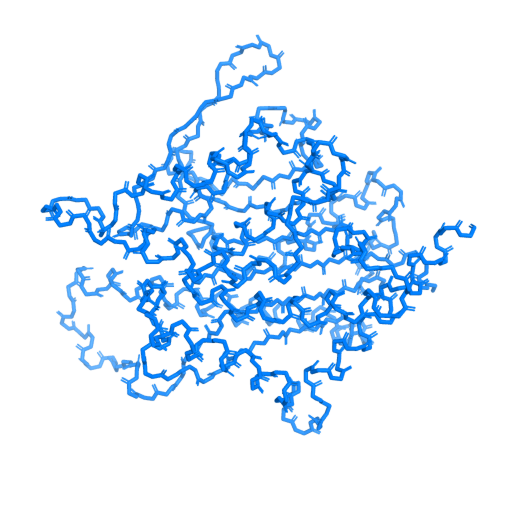80 ARG A C 1
ATOM 2803 O O . ARG A 1 367 ? -38.084 6.190 -25.305 1.00 53.14 380 ARG A O 1
ATOM 2811 N N . ALA A 1 368 ? -35.973 5.407 -25.619 1.00 49.97 381 ALA A N 1
ATOM 2812 C CA . ALA A 1 368 ? -36.040 5.262 -27.075 1.00 51.52 381 ALA A CA 1
ATOM 2813 C C . ALA A 1 368 ? -37.024 4.151 -27.502 1.00 57.39 381 ALA A C 1
ATOM 2814 O O . ALA A 1 368 ? -37.570 4.231 -28.604 1.00 58.74 381 ALA A O 1
ATOM 2816 N N . ASN A 1 369 ? -37.265 3.138 -26.628 1.00 53.57 382 ASN A N 1
ATOM 2817 C CA . ASN A 1 369 ? -38.179 2.010 -26.867 1.00 86.52 382 ASN A CA 1
ATOM 2818 C C . ASN A 1 369 ? -39.626 2.472 -27.096 1.00 108.38 382 ASN A C 1
ATOM 2819 O O . ASN A 1 369 ? -40.182 3.221 -26.293 1.00 68.72 382 ASN A O 1
#

Sequence (359 aa):
QLGEMVTVLSIDGGGIRGIIPATILEFLEGQLQEMDNNADARLADYFDVIGGTSTGGLLTAMISTPNENNRPFAAAKEIVPFYFEHGPQIFNPSGQILGPKYDGKYLMQVLQEKLGETRVHQALTTEVVISSFDIKTNKPVIFTKSNLANSPELDAKMYDISYSTAAAPTYFPPHYFVTNTSNGDEYEFNLVDGAVATVADPALLSISVATRLAQKKDPAFASIRSLNYKKMLLLSLGTGTTSEFDKTYTAKEAATWTAVHWMLVIQQKMTDAASSYMTDYYLSTAFQALDDSKNNYLRVQENALTGTTTEMMDDASEANMELLVQVGENLLKKPVSEDNPETYEEALKRFAKLLSDRKKLRAN